Protein AF-A0A5M3X3U4-F1 (afdb_monomer)

Foldseek 3Di:
DVVVVVVVVVVVVVVVVVVVVVVVVVVVVVVVVVVVVVVVVVVVLVVVVVLLVVLLVDLVSQPVVDDVSVDPCSVLSNLLSVLVNVLVVVLVCQVVVVDDLVRLLVVLLVQCVDPSSVVSCVVCLVVQCVPQPDPSSNVSSVSSVVSSVVVVVVVVPDPPPPPPPDDDDDPPPDPPPDPPDPVVVVVVVVVVVVVVVVVVVVVVVVPDDPDDDDDDD

Sequence (217 aa):
MILSNIGQTYGAASALVSVLALVGVAFSLIVQSREAKATREQAMRALHADLIKMAMDDPLYRACWGAFFTSEDEDNQRAHMYVNMIVNHWLLMWELRSITEPHLRAVARTVIEGPIGRKFWEDVRDLRIASAGTRREREFNRIIDSEYVGMAEITPAVQRPARQDGRSFAPDGVHARNIVDRTFVWRILVALGAGLAFGVIRRILRARPKKGNGKYA

pLDDT: mean 73.83, std 19.87, range [35.91, 96.0]

Solvent-accessible surface area (backbone atoms only — not comparable to full-atom values): 12898 Å² total; per-residue (Å²): 127,74,71,61,57,61,56,50,54,54,51,54,52,50,49,54,53,48,52,52,50,50,53,52,50,52,52,48,51,55,53,49,54,53,49,52,51,52,52,52,56,51,50,55,52,49,53,52,54,50,56,50,50,52,24,59,76,32,70,74,56,23,39,75,76,36,75,79,45,63,50,92,58,58,66,61,42,42,49,46,55,50,50,52,50,54,53,53,50,50,50,50,30,48,75,71,65,74,48,52,69,74,56,50,49,54,56,44,42,62,41,43,73,36,70,68,40,33,52,46,47,68,76,41,46,66,60,53,65,74,65,44,86,44,76,66,50,44,50,52,52,50,53,49,49,51,52,52,52,56,48,61,70,53,54,84,78,60,83,68,80,78,82,81,73,92,67,83,86,67,87,70,83,75,79,78,74,77,91,61,66,71,69,60,63,51,55,58,53,52,61,58,53,56,58,58,56,56,57,55,54,56,54,58,67,69,67,61,78,81,76,83,76,88,85,90,133

Structure (mmCIF, N/CA/C/O backbone):
data_AF-A0A5M3X3U4-F1
#
_entry.id   AF-A0A5M3X3U4-F1
#
loop_
_atom_site.group_PDB
_atom_site.id
_atom_site.type_symbol
_atom_site.label_atom_id
_atom_site.label_alt_id
_atom_site.label_comp_id
_atom_site.label_asym_id
_atom_site.label_entity_id
_atom_site.label_seq_id
_atom_site.pdbx_PDB_ins_code
_atom_site.Cartn_x
_atom_site.Cartn_y
_atom_site.Cartn_z
_atom_site.occupancy
_atom_site.B_iso_or_equiv
_atom_site.auth_seq_id
_atom_site.auth_comp_id
_atom_site.auth_asym_id
_atom_site.auth_atom_id
_atom_site.pdbx_PDB_model_num
ATOM 1 N N . MET A 1 1 ? 32.324 -18.007 -62.505 1.00 51.31 1 MET A N 1
ATOM 2 C CA . MET A 1 1 ? 32.768 -17.518 -61.178 1.00 51.31 1 MET A CA 1
ATOM 3 C C . MET A 1 1 ? 31.996 -16.286 -60.663 1.00 51.31 1 MET A C 1
ATOM 5 O O . MET A 1 1 ? 32.061 -16.018 -59.476 1.00 51.31 1 MET A O 1
ATOM 9 N N . ILE A 1 2 ? 31.206 -15.571 -61.485 1.00 52.34 2 ILE A N 1
ATOM 10 C CA . ILE A 1 2 ? 30.517 -14.321 -61.072 1.00 52.34 2 ILE A CA 1
ATOM 11 C C . ILE A 1 2 ? 29.132 -14.562 -60.419 1.00 52.34 2 ILE A C 1
ATOM 13 O O . ILE A 1 2 ? 28.665 -13.736 -59.642 1.00 52.34 2 ILE A O 1
ATOM 17 N N . LEU A 1 3 ? 28.506 -15.730 -60.628 1.00 52.50 3 LEU A N 1
ATOM 18 C CA . LEU A 1 3 ? 27.196 -16.061 -60.036 1.00 52.50 3 LEU A CA 1
ATOM 19 C C . LEU A 1 3 ? 27.257 -16.434 -58.536 1.00 52.50 3 LEU A C 1
ATOM 21 O O . LEU A 1 3 ? 26.282 -16.250 -57.814 1.00 52.50 3 LEU A O 1
ATOM 25 N N . SER A 1 4 ? 28.409 -16.908 -58.047 1.00 55.59 4 SER A N 1
ATOM 26 C CA . SER A 1 4 ? 28.577 -17.370 -56.656 1.00 55.59 4 SER A CA 1
ATOM 27 C C . SER A 1 4 ? 28.642 -16.222 -55.633 1.00 55.59 4 SER A C 1
ATOM 29 O O . SER A 1 4 ? 28.209 -16.390 -54.495 1.00 55.59 4 SER A O 1
ATOM 31 N N . ASN A 1 5 ? 29.127 -15.039 -56.032 1.00 55.00 5 ASN A N 1
ATOM 32 C CA . ASN A 1 5 ? 29.268 -13.875 -55.141 1.00 55.00 5 ASN A CA 1
ATOM 33 C C . ASN A 1 5 ? 27.949 -13.121 -54.903 1.00 55.00 5 ASN A C 1
ATOM 35 O O . ASN A 1 5 ? 27.783 -12.472 -53.870 1.00 55.00 5 ASN A O 1
ATOM 39 N N . ILE A 1 6 ? 26.992 -13.225 -55.830 1.00 56.94 6 ILE A N 1
ATOM 40 C CA . ILE A 1 6 ? 25.670 -12.593 -55.706 1.00 56.94 6 ILE A CA 1
ATOM 41 C C . ILE A 1 6 ? 24.761 -13.446 -54.802 1.00 56.94 6 ILE A C 1
ATOM 43 O O . ILE A 1 6 ? 23.992 -12.906 -54.027 1.00 56.94 6 ILE A O 1
ATOM 47 N N . GLY A 1 7 ? 24.901 -14.774 -54.771 1.00 57.50 7 GLY A N 1
ATOM 48 C CA . GLY A 1 7 ? 24.191 -15.598 -53.777 1.00 57.50 7 GLY A CA 1
ATOM 49 C C . GLY A 1 7 ? 24.706 -15.396 -52.343 1.00 57.50 7 GLY A C 1
ATOM 50 O O . GLY A 1 7 ? 23.922 -15.266 -51.403 1.00 57.50 7 GLY A O 1
ATOM 51 N N . GLN A 1 8 ? 26.031 -15.314 -52.166 1.00 60.78 8 GLN A N 1
ATOM 52 C CA . GLN A 1 8 ? 26.655 -15.184 -50.842 1.00 60.78 8 GLN A CA 1
ATOM 53 C C . GLN A 1 8 ? 26.431 -13.823 -50.172 1.00 60.78 8 GLN A C 1
ATOM 55 O O . GLN A 1 8 ? 26.245 -13.772 -48.959 1.00 60.78 8 GLN A O 1
ATOM 60 N N . THR A 1 9 ? 26.418 -12.723 -50.924 1.00 63.00 9 THR A N 1
ATOM 61 C CA . THR A 1 9 ? 26.233 -11.376 -50.351 1.00 63.00 9 THR A CA 1
ATOM 62 C C . THR A 1 9 ? 24.807 -11.146 -49.853 1.00 63.00 9 THR A C 1
ATOM 64 O O . THR A 1 9 ? 24.618 -10.591 -48.771 1.00 63.00 9 THR A O 1
ATOM 67 N N . TYR A 1 10 ? 23.803 -11.641 -50.579 1.00 65.50 10 TYR A N 1
ATOM 68 C CA . TYR A 1 10 ? 22.400 -11.549 -50.168 1.00 65.50 10 TYR A CA 1
ATOM 69 C C . TYR A 1 10 ? 22.087 -12.522 -49.020 1.00 65.50 10 TYR A C 1
ATOM 71 O O . TYR A 1 10 ? 21.374 -12.154 -48.085 1.00 65.50 10 TYR A O 1
ATOM 79 N N . GLY A 1 11 ? 22.692 -13.716 -49.020 1.00 76.50 11 GLY A N 1
ATOM 80 C CA . GLY A 1 11 ? 22.631 -14.652 -47.894 1.00 76.50 11 GLY A CA 1
ATOM 81 C C . GLY A 1 11 ? 23.259 -14.078 -46.621 1.00 76.50 11 GLY A C 1
ATOM 82 O O . GLY A 1 11 ? 22.606 -14.044 -45.580 1.00 76.50 11 GLY A O 1
ATOM 83 N N . ALA A 1 12 ? 24.473 -13.527 -46.706 1.00 74.50 12 ALA A N 1
ATOM 84 C CA . ALA A 1 12 ? 25.145 -12.891 -45.573 1.00 74.50 12 ALA A CA 1
ATOM 85 C C . ALA A 1 12 ? 24.380 -11.662 -45.047 1.00 74.50 12 ALA A C 1
ATOM 87 O O . ALA A 1 12 ? 24.218 -11.510 -43.836 1.00 74.50 12 ALA A O 1
ATOM 88 N N . ALA A 1 13 ? 23.844 -10.816 -45.934 1.00 77.88 13 ALA A N 1
ATOM 89 C CA . ALA A 1 13 ? 23.028 -9.668 -45.540 1.00 77.88 13 ALA A CA 1
ATOM 90 C C . ALA A 1 13 ? 21.726 -10.095 -44.838 1.00 77.88 13 ALA A C 1
ATOM 92 O O . ALA A 1 13 ? 21.380 -9.549 -43.790 1.00 77.88 13 ALA A O 1
ATOM 93 N N . SER A 1 14 ? 21.026 -11.106 -45.366 1.00 81.94 14 SER A N 1
ATOM 94 C CA . SER A 1 14 ? 19.807 -11.646 -44.747 1.00 81.94 14 SER A CA 1
ATOM 95 C C . SER A 1 14 ? 20.070 -12.304 -43.389 1.00 81.94 14 SER A C 1
ATOM 97 O O . SER A 1 14 ? 19.267 -12.147 -42.467 1.00 81.94 14 SER A O 1
ATOM 99 N N . ALA A 1 15 ? 21.217 -12.971 -43.223 1.00 86.06 15 ALA A N 1
ATOM 100 C CA . ALA A 1 15 ? 21.635 -13.549 -41.951 1.00 86.06 15 ALA A CA 1
ATOM 101 C C . ALA A 1 15 ? 21.864 -12.461 -40.894 1.00 86.06 15 ALA A C 1
ATOM 103 O O . ALA A 1 15 ? 21.354 -12.573 -39.782 1.00 86.06 15 ALA A O 1
ATOM 104 N N . LEU A 1 16 ? 22.546 -11.367 -41.253 1.00 85.31 16 LEU A N 1
ATOM 105 C CA . LEU A 1 16 ? 22.748 -10.226 -40.355 1.00 85.31 16 LEU A CA 1
ATOM 106 C C . LEU A 1 16 ? 21.418 -9.585 -39.934 1.00 85.31 16 LEU A C 1
ATOM 108 O O . LEU A 1 16 ? 21.211 -9.323 -38.750 1.00 85.31 16 LEU A O 1
ATOM 112 N N . VAL A 1 17 ? 20.488 -9.388 -40.874 1.00 85.88 17 VAL A N 1
ATOM 113 C CA . VAL A 1 17 ? 19.147 -8.857 -40.571 1.00 85.88 17 VAL A CA 1
ATOM 114 C C . VAL A 1 17 ? 18.360 -9.812 -39.671 1.00 85.88 17 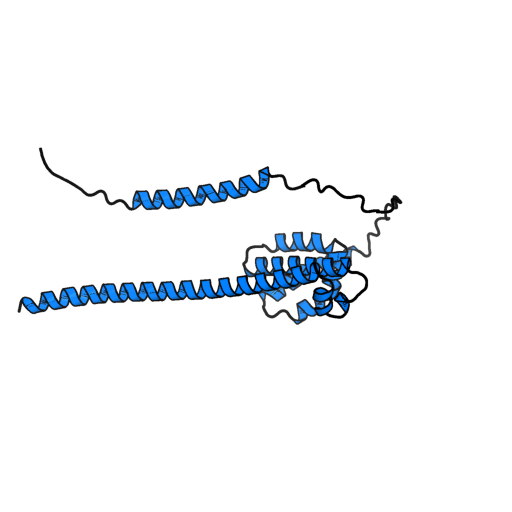VAL A C 1
ATOM 116 O O . VAL A 1 17 ? 17.712 -9.365 -38.728 1.00 85.88 17 VAL A O 1
ATOM 119 N N . SER A 1 18 ? 18.452 -11.120 -39.911 1.00 88.69 18 SER A N 1
ATOM 120 C CA . SER A 1 18 ? 17.767 -12.138 -39.105 1.00 88.69 18 SER A CA 1
ATOM 121 C C . SER A 1 18 ? 18.306 -12.181 -37.676 1.00 88.69 18 SER A C 1
ATOM 123 O O . SER A 1 18 ? 17.527 -12.221 -36.727 1.00 88.69 18 SER A O 1
ATOM 125 N N . VAL A 1 19 ? 19.628 -12.094 -37.499 1.00 90.31 19 VAL A N 1
ATOM 126 C CA . VAL A 1 19 ? 20.261 -12.006 -36.174 1.00 90.31 19 VAL A CA 1
ATOM 127 C C . VAL A 1 19 ? 19.814 -10.738 -35.445 1.00 90.31 19 VAL A C 1
ATOM 129 O O . VAL A 1 19 ? 19.428 -10.812 -34.281 1.00 90.31 19 VAL A O 1
ATOM 132 N N . LEU A 1 20 ? 19.788 -9.585 -36.121 1.00 89.06 20 LEU A N 1
ATOM 133 C CA . LEU A 1 20 ? 19.296 -8.336 -35.528 1.00 89.06 20 LEU A CA 1
ATOM 134 C C . LEU A 1 20 ? 17.814 -8.424 -35.134 1.00 89.06 20 LEU A C 1
ATOM 136 O O . LEU A 1 20 ? 17.441 -7.967 -34.053 1.00 89.06 20 LEU A O 1
ATOM 140 N N . ALA A 1 21 ? 16.979 -9.042 -35.970 1.00 92.00 21 ALA A N 1
ATOM 141 C CA . ALA A 1 21 ? 15.571 -9.271 -35.665 1.00 92.00 21 ALA A CA 1
ATOM 142 C C . ALA A 1 21 ? 15.402 -10.178 -34.436 1.00 92.00 21 ALA A C 1
ATOM 144 O O . ALA A 1 21 ? 14.630 -9.848 -33.537 1.00 92.00 21 ALA A O 1
ATOM 145 N N . LEU A 1 22 ? 16.166 -11.271 -34.347 1.00 90.75 22 LEU A N 1
ATOM 146 C CA . LEU A 1 22 ? 16.145 -12.181 -33.198 1.00 90.75 22 LEU A CA 1
ATOM 147 C C . LEU A 1 22 ? 16.596 -11.496 -31.905 1.00 90.75 22 LEU A C 1
ATOM 149 O O . LEU A 1 22 ? 15.962 -11.685 -30.870 1.00 90.75 22 LEU A O 1
ATOM 153 N N . VAL A 1 23 ? 17.634 -10.654 -31.958 1.00 92.31 23 VAL A N 1
ATOM 154 C CA . VAL A 1 23 ? 18.057 -9.837 -30.808 1.00 92.31 23 VAL A CA 1
ATOM 155 C C . VAL A 1 23 ? 16.940 -8.880 -30.386 1.00 92.31 23 VAL A C 1
ATOM 157 O O . VAL A 1 23 ? 16.659 -8.754 -29.193 1.00 92.31 23 VAL A O 1
ATOM 160 N N . GLY A 1 24 ? 16.260 -8.248 -31.347 1.00 91.31 24 GLY A N 1
ATOM 161 C CA . GLY A 1 24 ? 15.106 -7.389 -31.080 1.00 91.31 24 GLY A CA 1
ATOM 162 C C . GLY A 1 24 ? 13.954 -8.133 -30.398 1.00 91.31 24 GLY A C 1
ATOM 163 O O . GLY A 1 24 ? 13.417 -7.653 -29.398 1.00 91.31 24 GLY A O 1
ATOM 164 N N . VAL A 1 25 ? 13.612 -9.329 -30.885 1.00 92.50 25 VAL A N 1
ATOM 165 C CA . VAL A 1 25 ? 12.579 -10.190 -30.285 1.00 92.50 25 VAL A CA 1
ATOM 166 C C . VAL A 1 25 ? 12.984 -10.632 -28.879 1.00 92.50 25 VAL A C 1
ATOM 168 O O . VAL A 1 25 ? 12.185 -10.505 -27.955 1.00 92.50 25 VAL A O 1
ATOM 171 N N . ALA A 1 26 ? 14.226 -11.080 -28.680 1.00 90.12 26 ALA A N 1
ATOM 172 C CA . ALA A 1 26 ? 14.727 -11.490 -27.370 1.00 90.12 26 ALA A CA 1
ATOM 173 C C . ALA A 1 26 ? 14.679 -10.336 -26.356 1.00 90.12 26 ALA A C 1
ATOM 175 O O . ALA A 1 26 ? 14.185 -10.507 -25.242 1.00 90.12 26 ALA A O 1
ATOM 176 N N . PHE A 1 27 ? 15.119 -9.138 -26.753 1.00 89.50 27 PHE A N 1
ATOM 177 C CA . PHE A 1 27 ? 15.020 -7.946 -25.913 1.00 89.50 27 PHE A CA 1
ATOM 178 C C . PHE A 1 27 ? 13.562 -7.608 -25.577 1.00 89.50 27 PHE A C 1
ATOM 180 O O . PHE A 1 27 ? 13.246 -7.325 -24.420 1.00 89.50 27 PHE A O 1
ATOM 187 N N . SER A 1 28 ? 12.663 -7.690 -26.563 1.00 87.44 28 SER A N 1
ATOM 188 C CA . SER A 1 28 ? 11.232 -7.464 -26.349 1.00 87.44 28 SER A CA 1
ATOM 189 C C . SER A 1 28 ? 10.646 -8.458 -25.344 1.00 87.44 28 SER A C 1
ATOM 191 O O . SER A 1 28 ? 9.980 -8.033 -24.407 1.00 87.44 28 SER A O 1
ATOM 193 N N . LEU A 1 29 ? 10.958 -9.754 -25.456 1.00 86.69 29 LEU A N 1
ATOM 194 C CA . LEU A 1 29 ? 10.494 -10.782 -24.516 1.00 86.69 29 LEU A CA 1
ATOM 195 C C . LEU A 1 29 ? 10.998 -10.542 -23.087 1.00 86.69 29 LEU A C 1
ATOM 197 O O . LEU A 1 29 ? 10.251 -10.735 -22.128 1.00 86.69 29 LEU A O 1
ATOM 201 N N . ILE A 1 30 ? 12.240 -10.077 -22.921 1.00 87.00 30 ILE A N 1
ATOM 202 C CA . ILE A 1 30 ? 12.778 -9.728 -21.599 1.00 87.00 30 ILE A CA 1
ATOM 203 C C . ILE A 1 30 ? 11.981 -8.571 -20.990 1.00 87.00 30 ILE A C 1
ATOM 205 O O . ILE A 1 30 ? 11.582 -8.654 -19.828 1.00 87.00 30 ILE A O 1
ATOM 209 N N . VAL A 1 31 ? 11.708 -7.515 -21.759 1.00 86.81 31 VAL A N 1
ATOM 210 C CA . VAL A 1 31 ? 10.887 -6.389 -21.287 1.00 86.81 31 VAL A CA 1
ATOM 211 C C . VAL A 1 31 ? 9.463 -6.855 -20.967 1.00 86.81 31 VAL A C 1
ATOM 213 O O . VAL A 1 31 ? 8.986 -6.607 -19.861 1.00 86.81 31 VAL A O 1
ATOM 216 N N . GLN A 1 32 ? 8.837 -7.625 -21.860 1.00 85.56 32 GLN A N 1
ATOM 217 C CA . GLN A 1 32 ? 7.490 -8.174 -21.673 1.00 85.56 32 GLN A CA 1
ATOM 218 C C . GLN A 1 32 ? 7.388 -9.053 -20.423 1.00 85.56 32 GLN A C 1
ATOM 220 O O . GLN A 1 32 ? 6.423 -8.945 -19.675 1.00 85.56 32 GLN A O 1
ATOM 225 N N . SER A 1 33 ? 8.388 -9.895 -20.141 1.00 79.56 33 SER A N 1
ATOM 226 C 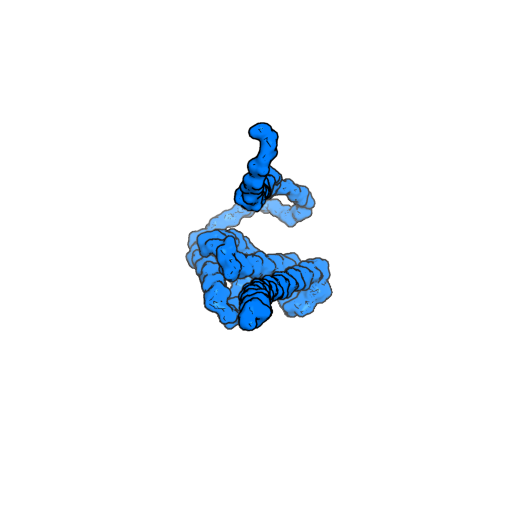CA . SER A 1 33 ? 8.382 -10.740 -18.938 1.00 79.56 33 SER A CA 1
ATOM 227 C C . SER A 1 33 ? 8.414 -9.918 -17.644 1.00 79.56 33 SER A C 1
ATOM 229 O O . SER A 1 33 ? 7.753 -10.263 -16.661 1.00 79.56 33 SER A O 1
ATOM 231 N N . ARG A 1 34 ? 9.143 -8.794 -17.645 1.00 76.56 34 ARG A N 1
ATOM 232 C CA . ARG A 1 34 ? 9.203 -7.869 -16.508 1.00 76.56 34 ARG A CA 1
ATOM 233 C C . ARG A 1 34 ? 7.887 -7.124 -16.328 1.00 76.56 34 ARG A C 1
ATOM 235 O O . ARG A 1 34 ? 7.420 -7.006 -15.197 1.00 76.56 34 ARG A O 1
ATOM 242 N N . GLU A 1 35 ? 7.292 -6.662 -17.423 1.00 80.62 35 GLU A N 1
ATOM 243 C CA . GLU A 1 35 ? 5.980 -6.012 -17.412 1.00 80.62 35 GLU A CA 1
ATOM 244 C C . GLU A 1 35 ? 4.891 -6.977 -16.936 1.00 80.62 35 GLU A C 1
ATOM 246 O O . GLU A 1 35 ? 4.164 -6.651 -16.005 1.00 80.62 35 GLU A O 1
ATOM 251 N N . ALA A 1 36 ? 4.857 -8.208 -17.454 1.00 79.44 36 ALA A N 1
ATOM 252 C CA . ALA A 1 36 ? 3.904 -9.235 -17.037 1.00 79.44 36 ALA A CA 1
ATOM 253 C C . ALA A 1 36 ? 3.996 -9.544 -15.535 1.0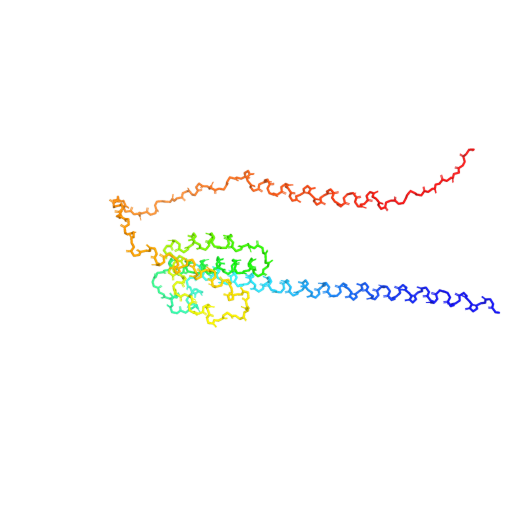0 79.44 36 ALA A C 1
ATOM 255 O O . ALA A 1 36 ? 2.973 -9.704 -14.864 1.00 79.44 36 ALA A O 1
ATOM 256 N N . LYS A 1 37 ? 5.215 -9.584 -14.978 1.00 76.81 37 LYS A N 1
ATOM 257 C CA . LYS A 1 37 ? 5.412 -9.747 -13.534 1.00 76.81 37 LYS A CA 1
ATOM 258 C C . LYS A 1 37 ? 4.837 -8.563 -12.749 1.00 76.81 37 LYS A C 1
ATOM 260 O O . LYS A 1 37 ? 4.089 -8.784 -11.799 1.00 76.81 37 LYS A O 1
ATOM 265 N N . ALA A 1 38 ? 5.138 -7.330 -13.158 1.00 76.81 38 ALA A N 1
ATOM 266 C CA . ALA A 1 38 ? 4.628 -6.128 -12.498 1.00 76.81 38 ALA A CA 1
ATOM 267 C C . ALA A 1 38 ? 3.092 -6.036 -12.573 1.00 76.81 38 ALA A C 1
ATOM 269 O O . ALA A 1 38 ? 2.439 -5.756 -11.568 1.00 76.81 38 ALA A O 1
ATOM 270 N N . THR A 1 39 ? 2.502 -6.351 -13.730 1.00 78.88 39 THR A N 1
ATOM 271 C CA . THR A 1 39 ? 1.047 -6.411 -13.914 1.00 78.88 39 THR A CA 1
ATOM 272 C C . THR A 1 39 ? 0.413 -7.462 -13.009 1.00 78.88 39 THR A C 1
ATOM 274 O O . THR A 1 39 ? -0.611 -7.189 -12.386 1.00 78.88 39 THR A O 1
ATOM 277 N N . ARG A 1 40 ? 1.026 -8.646 -12.873 1.00 77.25 40 ARG A N 1
ATOM 278 C CA . ARG A 1 40 ? 0.531 -9.696 -11.972 1.00 77.25 40 ARG A CA 1
ATOM 279 C C . ARG A 1 40 ? 0.543 -9.243 -10.512 1.00 77.25 40 ARG A C 1
ATOM 281 O O . ARG A 1 40 ? -0.438 -9.457 -9.806 1.00 77.25 40 ARG A O 1
ATOM 288 N N . GLU A 1 41 ? 1.620 -8.601 -10.066 1.00 80.50 41 GLU A N 1
ATOM 289 C CA . GLU A 1 41 ? 1.714 -8.052 -8.706 1.00 80.50 41 GLU A CA 1
ATOM 290 C C . GLU A 1 41 ? 0.664 -6.959 -8.459 1.00 80.50 41 GLU A C 1
ATOM 292 O O . GLU A 1 41 ? 0.014 -6.946 -7.413 1.00 80.50 41 GLU A O 1
ATOM 297 N N . GLN A 1 42 ? 0.445 -6.067 -9.429 1.00 78.81 42 GLN A N 1
ATOM 298 C CA . GLN A 1 42 ? -0.581 -5.030 -9.333 1.00 78.81 42 GLN A CA 1
ATOM 299 C C . GLN A 1 42 ? -1.999 -5.616 -9.298 1.00 78.81 42 GLN A C 1
ATOM 301 O O . GLN A 1 42 ? -2.816 -5.165 -8.497 1.00 78.81 42 GLN A O 1
ATOM 306 N N . ALA A 1 43 ? -2.280 -6.645 -10.103 1.00 82.06 43 ALA A N 1
ATOM 307 C CA . ALA A 1 43 ? -3.570 -7.330 -10.107 1.00 82.06 43 ALA A CA 1
ATOM 308 C C . ALA A 1 43 ? -3.865 -8.003 -8.758 1.00 82.06 43 ALA A C 1
ATOM 310 O O . ALA A 1 43 ? -4.954 -7.834 -8.219 1.00 82.06 43 ALA A O 1
ATOM 311 N N . MET A 1 44 ? -2.888 -8.700 -8.165 1.00 79.69 44 MET A N 1
ATOM 312 C CA . MET A 1 44 ? -3.052 -9.308 -6.836 1.00 79.69 44 MET A CA 1
ATOM 313 C C . MET A 1 44 ? -3.340 -8.257 -5.754 1.00 79.69 44 MET A C 1
ATOM 315 O O . MET A 1 44 ? -4.188 -8.470 -4.891 1.00 79.69 44 MET A O 1
ATOM 319 N N . ARG A 1 45 ? -2.678 -7.095 -5.819 1.00 80.12 45 ARG A N 1
ATOM 320 C CA . ARG A 1 45 ? -2.918 -5.985 -4.882 1.00 80.12 45 ARG A CA 1
ATOM 321 C C . ARG A 1 45 ? -4.295 -5.346 -5.071 1.00 80.12 45 ARG A C 1
ATOM 323 O O . ARG A 1 45 ? -4.936 -5.013 -4.079 1.00 80.12 45 ARG A O 1
ATOM 330 N N . ALA A 1 46 ? -4.752 -5.196 -6.314 1.00 84.38 46 ALA A N 1
ATOM 331 C CA . ALA A 1 46 ? -6.092 -4.696 -6.614 1.00 84.38 46 ALA A CA 1
ATOM 332 C C . ALA A 1 46 ? -7.171 -5.643 -6.070 1.00 84.38 46 ALA A C 1
ATOM 334 O O . ALA A 1 46 ? -8.047 -5.198 -5.337 1.00 84.38 46 ALA A O 1
ATOM 335 N N . LEU A 1 47 ? -7.029 -6.951 -6.317 1.00 84.75 47 LEU A N 1
ATOM 336 C CA . LEU A 1 47 ? -7.923 -7.969 -5.757 1.00 84.75 47 LEU A CA 1
ATOM 337 C C . LEU A 1 47 ? -7.964 -7.910 -4.228 1.00 84.75 47 LEU A C 1
ATOM 339 O O . LEU A 1 47 ? -9.039 -7.947 -3.641 1.00 84.75 47 LEU A O 1
ATOM 343 N N . HIS A 1 48 ? -6.810 -7.773 -3.572 1.00 84.56 48 HIS A N 1
ATOM 344 C CA . HIS A 1 48 ? -6.766 -7.645 -2.117 1.00 84.56 48 HIS A CA 1
ATOM 345 C C . HIS A 1 48 ? -7.503 -6.394 -1.615 1.00 84.56 48 HIS A C 1
ATOM 347 O O . HIS A 1 48 ? -8.256 -6.473 -0.647 1.00 84.56 48 HIS A O 1
ATOM 353 N N . ALA A 1 49 ? -7.326 -5.249 -2.281 1.00 86.62 49 ALA A N 1
ATOM 354 C CA . ALA A 1 49 ? -8.042 -4.024 -1.939 1.00 86.62 49 ALA A CA 1
ATOM 355 C C . ALA A 1 49 ? -9.560 -4.169 -2.128 1.00 86.62 49 ALA A C 1
ATOM 357 O O . ALA A 1 49 ? -10.321 -3.659 -1.311 1.00 86.62 49 ALA A O 1
ATOM 358 N N . ASP A 1 50 ? -9.998 -4.870 -3.172 1.00 89.56 50 ASP A N 1
ATOM 359 C CA . ASP A 1 50 ? -11.419 -5.107 -3.427 1.00 89.56 50 ASP A CA 1
ATOM 360 C C . ASP A 1 50 ? -12.031 -6.059 -2.393 1.00 89.56 50 ASP A C 1
ATOM 362 O O . ASP A 1 50 ? -13.109 -5.769 -1.881 1.00 89.56 50 ASP A O 1
ATOM 366 N N . LEU A 1 51 ? -11.317 -7.117 -1.987 1.00 88.56 51 LEU A N 1
ATOM 367 C CA . LEU A 1 51 ? -11.746 -7.995 -0.889 1.00 88.56 51 LEU A CA 1
ATOM 368 C C . LEU A 1 51 ? -11.925 -7.229 0.427 1.00 88.56 51 LEU A C 1
ATOM 370 O O . LEU A 1 51 ? -12.902 -7.452 1.140 1.00 88.56 51 LEU A O 1
ATOM 374 N N . ILE A 1 52 ? -11.002 -6.315 0.746 1.00 88.81 52 ILE A N 1
ATOM 375 C CA . ILE A 1 52 ? -11.121 -5.487 1.953 1.00 88.81 52 ILE A CA 1
ATOM 376 C C . ILE A 1 52 ? -12.335 -4.561 1.850 1.00 88.81 52 ILE A C 1
ATOM 378 O O . ILE A 1 52 ? -13.105 -4.481 2.800 1.00 88.81 52 ILE A O 1
ATOM 382 N N . LYS A 1 53 ? -12.547 -3.897 0.708 1.00 89.69 53 LYS A N 1
ATOM 383 C CA . LYS A 1 53 ? -13.716 -3.021 0.518 1.00 89.69 53 LYS A CA 1
ATOM 384 C C . LYS A 1 53 ? -15.030 -3.784 0.667 1.00 89.69 53 LYS A C 1
ATOM 386 O O . LYS A 1 53 ? -15.894 -3.339 1.410 1.00 89.69 53 LYS A O 1
ATOM 391 N N . MET A 1 54 ? -15.143 -4.965 0.055 1.00 89.38 54 MET A N 1
ATOM 392 C CA . MET A 1 54 ? -16.324 -5.824 0.206 1.00 89.38 54 MET A CA 1
ATOM 393 C C . MET A 1 54 ? -16.593 -6.168 1.678 1.00 89.38 54 MET A C 1
ATOM 395 O O . MET A 1 54 ? -17.735 -6.123 2.123 1.00 89.38 54 MET A O 1
ATOM 399 N N . ALA A 1 55 ? -15.547 -6.461 2.454 1.00 88.00 55 ALA A N 1
ATOM 400 C CA . ALA A 1 55 ? -15.668 -6.734 3.886 1.00 88.00 55 ALA A CA 1
ATOM 401 C C . ALA A 1 55 ? -15.960 -5.484 4.739 1.00 88.00 55 ALA A C 1
ATOM 403 O O . ALA A 1 55 ? -16.558 -5.574 5.813 1.00 88.00 55 ALA A O 1
ATOM 404 N N . MET A 1 56 ? -15.562 -4.297 4.284 1.00 87.81 56 MET A N 1
ATOM 405 C CA . MET A 1 56 ? -15.962 -3.046 4.929 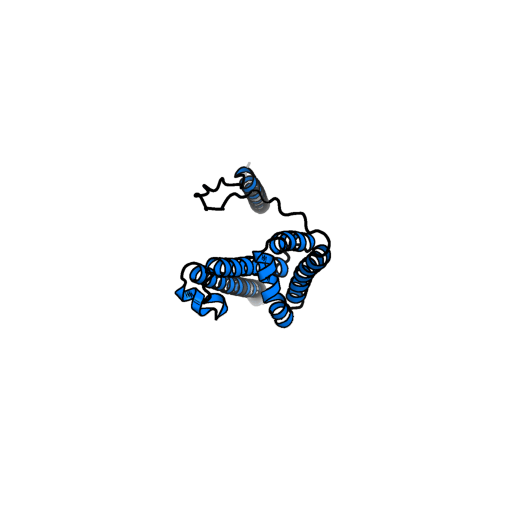1.00 87.81 56 MET A CA 1
ATOM 406 C C . MET A 1 56 ? -17.454 -2.763 4.717 1.00 87.81 56 MET A C 1
ATOM 408 O O . MET A 1 56 ? -18.105 -2.287 5.650 1.00 87.81 56 MET A O 1
ATOM 412 N N . ASP A 1 57 ? -17.994 -3.106 3.547 1.00 89.81 57 ASP A N 1
ATOM 413 C CA . ASP A 1 57 ? -19.381 -2.827 3.167 1.00 89.81 57 ASP A CA 1
ATOM 414 C C . ASP A 1 57 ? -20.389 -3.832 3.753 1.00 89.81 57 ASP A C 1
ATOM 416 O O . ASP A 1 57 ? -21.471 -3.425 4.178 1.00 89.81 57 ASP A O 1
ATOM 420 N N . ASP A 1 58 ? -20.034 -5.120 3.832 1.00 88.25 58 ASP A N 1
ATOM 421 C CA . ASP A 1 58 ? -20.929 -6.192 4.293 1.00 88.25 58 ASP A CA 1
ATOM 422 C C . ASP A 1 58 ? -20.419 -6.859 5.592 1.00 88.25 58 ASP A C 1
ATOM 424 O O . ASP A 1 58 ? -19.341 -7.473 5.591 1.00 88.25 58 ASP A O 1
ATOM 428 N N . PRO A 1 59 ? -21.182 -6.799 6.704 1.00 85.88 59 PRO A N 1
ATOM 429 C CA . PRO A 1 59 ? -20.843 -7.482 7.954 1.00 85.88 59 PRO A CA 1
ATOM 430 C C . PRO A 1 59 ? -20.623 -8.995 7.801 1.00 85.88 59 PRO A C 1
ATOM 432 O O . PRO A 1 59 ? -19.775 -9.555 8.497 1.00 85.88 59 PRO A O 1
ATOM 435 N N . LEU A 1 60 ? -21.328 -9.659 6.872 1.00 88.12 60 LEU A N 1
ATOM 436 C CA . LEU A 1 60 ? -21.151 -11.087 6.597 1.00 88.12 60 LEU A CA 1
ATOM 437 C C . LEU A 1 60 ? -19.736 -11.373 6.087 1.00 88.12 60 LEU A C 1
ATOM 439 O O . LEU A 1 60 ? -19.070 -12.287 6.572 1.00 88.12 60 LEU A O 1
ATOM 443 N N . TYR A 1 61 ? -19.260 -10.577 5.128 1.00 87.75 61 TYR A N 1
ATOM 444 C CA . TYR A 1 61 ? -17.910 -10.728 4.587 1.00 87.75 61 TYR A CA 1
ATOM 445 C C . TYR A 1 61 ? -16.845 -10.308 5.592 1.00 87.75 61 TYR A C 1
ATOM 447 O O . TYR A 1 61 ? -15.764 -10.894 5.604 1.00 87.75 61 TYR A O 1
ATOM 455 N N . ARG A 1 62 ? -17.142 -9.340 6.465 1.00 88.31 62 ARG A N 1
ATOM 456 C CA . ARG A 1 62 ? -16.254 -8.944 7.563 1.00 88.31 62 ARG A CA 1
ATOM 457 C C . ARG A 1 62 ? -16.036 -10.069 8.569 1.00 88.31 62 ARG A C 1
ATOM 459 O O . ARG A 1 62 ? -14.893 -10.343 8.926 1.00 88.31 62 ARG A O 1
ATOM 466 N N . ALA A 1 63 ? -17.100 -10.773 8.949 1.00 85.62 63 ALA A N 1
ATOM 467 C CA . ALA A 1 63 ? -17.040 -11.882 9.898 1.00 85.62 63 ALA A CA 1
ATOM 468 C C . ALA A 1 63 ? -16.083 -13.009 9.453 1.00 85.62 63 ALA A C 1
ATOM 470 O O . ALA A 1 63 ? -15.501 -13.702 10.288 1.00 85.62 63 ALA A O 1
ATOM 471 N N . CYS A 1 64 ? -15.847 -13.161 8.144 1.00 87.38 64 CYS A N 1
ATOM 472 C CA . CYS A 1 64 ? -14.896 -14.137 7.602 1.00 87.38 64 CYS A CA 1
ATOM 473 C C . CYS A 1 64 ? -13.424 -13.854 7.961 1.00 87.38 64 CYS A C 1
ATOM 475 O O . CYS A 1 64 ? -12.585 -14.737 7.792 1.00 87.38 64 CYS A O 1
ATOM 477 N N . TRP A 1 65 ? -13.090 -12.656 8.451 1.00 82.44 65 TRP A N 1
ATOM 478 C CA . TRP A 1 65 ? -11.713 -12.255 8.771 1.00 82.44 65 TRP A CA 1
ATOM 479 C C . TRP A 1 65 ? -11.275 -12.627 10.197 1.00 82.44 65 TRP A C 1
ATOM 481 O O . TRP A 1 65 ? -10.122 -12.392 10.560 1.00 82.44 65 TRP A O 1
ATOM 491 N N . GLY A 1 66 ? -12.158 -13.236 10.998 1.00 82.44 66 GLY A N 1
ATOM 492 C CA . GLY A 1 66 ? -11.840 -13.802 12.313 1.00 82.44 66 GLY A CA 1
ATOM 493 C C . GLY A 1 66 ? -12.496 -13.081 13.494 1.00 82.44 66 GLY A C 1
ATOM 494 O O . GLY A 1 66 ? -13.270 -12.145 13.323 1.00 82.44 66 GLY A O 1
ATOM 495 N N . ALA A 1 67 ? -12.163 -13.519 14.714 1.00 77.81 67 ALA A N 1
ATOM 496 C CA . ALA A 1 67 ? -12.888 -13.160 15.941 1.00 77.81 67 ALA A CA 1
ATOM 497 C C . ALA A 1 67 ? -12.903 -11.653 16.273 1.00 77.81 67 ALA A C 1
ATOM 499 O O . ALA A 1 67 ? -13.875 -11.148 16.831 1.00 77.81 67 ALA A O 1
ATOM 500 N N . PHE A 1 68 ? -11.852 -10.909 15.911 1.00 75.69 68 PHE A N 1
ATOM 501 C CA . PHE A 1 68 ? -11.835 -9.449 16.074 1.00 75.69 68 PHE A CA 1
ATOM 502 C C . PHE A 1 68 ? -12.929 -8.772 15.231 1.00 75.69 68 PHE A C 1
ATOM 504 O O . PHE A 1 68 ? -13.580 -7.830 15.684 1.00 75.69 68 PHE A O 1
ATOM 511 N N . PHE A 1 69 ? -13.168 -9.302 14.030 1.00 79.12 69 PHE A N 1
ATOM 512 C CA . PHE A 1 69 ? -14.123 -8.799 13.044 1.00 79.12 69 PHE A CA 1
ATOM 513 C C . PHE A 1 69 ? -15.554 -9.318 13.243 1.00 79.12 69 PHE A C 1
ATOM 515 O O . PHE A 1 69 ? -16.428 -9.055 12.422 1.00 79.12 69 PHE A O 1
ATOM 522 N N . THR A 1 70 ? -15.794 -10.034 14.343 1.00 77.75 70 THR A N 1
ATOM 523 C CA . THR A 1 70 ? -17.124 -10.446 14.814 1.00 77.75 70 THR A CA 1
ATOM 524 C C . THR A 1 70 ? -17.508 -9.767 16.132 1.00 77.75 70 THR A C 1
ATOM 526 O O . THR A 1 70 ? -18.455 -10.194 16.785 1.00 77.75 70 THR A O 1
ATOM 529 N N . SER A 1 71 ? -16.752 -8.752 16.568 1.00 78.12 71 SER A N 1
ATOM 530 C CA . SER A 1 71 ? -17.075 -7.956 17.761 1.00 78.12 71 SER A CA 1
ATOM 531 C C . SER A 1 71 ? -18.224 -6.968 17.496 1.00 78.12 71 SER A C 1
ATOM 533 O O . SER A 1 71 ? -18.575 -6.711 16.346 1.00 78.12 71 SER A O 1
ATOM 535 N N . GLU A 1 72 ? -18.818 -6.403 18.551 1.00 82.19 72 GLU A N 1
ATOM 536 C CA . GLU A 1 72 ? -19.942 -5.452 18.426 1.00 82.19 72 GLU A CA 1
ATOM 537 C C . GLU A 1 72 ? -19.524 -4.085 17.845 1.00 82.19 72 GLU A C 1
ATOM 539 O O . GLU A 1 72 ? -20.361 -3.339 17.342 1.00 82.19 72 GLU A O 1
ATOM 544 N N . ASP A 1 73 ? -18.230 -3.752 17.877 1.00 85.69 73 ASP A N 1
ATOM 545 C CA . ASP A 1 73 ? -17.701 -2.460 17.425 1.00 85.69 73 ASP A CA 1
ATOM 546 C C . ASP A 1 73 ? -17.348 -2.478 15.926 1.00 85.69 73 ASP A C 1
ATOM 548 O O . ASP A 1 73 ? -16.185 -2.589 15.519 1.00 85.69 73 ASP A O 1
ATOM 552 N N . GLU A 1 74 ? -18.384 -2.399 15.090 1.00 85.25 74 GLU A N 1
ATOM 553 C CA . GLU A 1 74 ? -18.255 -2.401 13.630 1.00 85.25 74 GLU A CA 1
ATOM 554 C C . GLU A 1 74 ? -17.387 -1.259 13.083 1.00 85.25 74 GLU A C 1
ATOM 556 O O . GLU A 1 74 ? -16.630 -1.457 12.126 1.00 85.25 74 GLU A O 1
ATOM 561 N N . ASP A 1 75 ? -17.486 -0.066 13.663 1.00 86.88 75 ASP A N 1
ATOM 562 C CA . ASP A 1 75 ? -16.762 1.106 13.173 1.00 86.88 75 ASP A CA 1
ATOM 563 C C . ASP A 1 75 ? -15.263 0.964 13.427 1.00 86.88 75 ASP A C 1
ATOM 565 O O . ASP A 1 75 ? -14.453 1.223 12.531 1.00 86.88 75 ASP A O 1
ATOM 569 N N . ASN A 1 76 ? -14.870 0.465 14.603 1.00 86.06 76 ASN A N 1
ATOM 570 C CA . ASN A 1 76 ? -13.469 0.182 14.895 1.00 86.06 76 ASN A CA 1
ATOM 571 C C . ASN A 1 76 ? -12.905 -0.923 13.989 1.00 86.06 76 ASN A C 1
ATOM 573 O O . ASN A 1 76 ? -11.751 -0.841 13.567 1.00 86.06 76 ASN A O 1
ATOM 577 N N . GLN A 1 77 ? -13.706 -1.927 13.624 1.00 85.38 77 GLN A N 1
ATOM 578 C CA . GLN A 1 77 ? -13.293 -2.957 12.666 1.00 85.38 77 GLN A CA 1
ATOM 579 C C . GLN A 1 77 ? -13.032 -2.377 11.272 1.00 85.38 77 GLN A C 1
ATOM 581 O O . GLN A 1 77 ? -11.967 -2.608 10.693 1.00 85.38 77 GLN A O 1
ATOM 586 N N . ARG A 1 78 ? -13.978 -1.591 10.736 1.00 88.94 78 ARG A N 1
ATOM 587 C CA . ARG A 1 78 ? -13.827 -0.924 9.430 1.00 88.94 78 ARG A CA 1
ATOM 588 C C . ARG A 1 78 ? -12.624 0.014 9.439 1.00 88.94 78 ARG A C 1
ATOM 590 O O . ARG A 1 78 ? -11.846 0.037 8.485 1.00 88.94 78 ARG A O 1
ATOM 597 N N . ALA A 1 79 ? -12.434 0.750 10.531 1.00 90.19 79 ALA A N 1
ATOM 598 C CA . ALA A 1 79 ? -11.300 1.642 10.694 1.00 90.19 79 ALA A CA 1
ATOM 599 C C . ALA A 1 79 ? -9.966 0.875 10.744 1.00 90.19 79 ALA A C 1
ATOM 601 O O . ALA A 1 79 ? -9.017 1.272 10.069 1.00 90.19 79 ALA A O 1
ATOM 602 N N . HIS A 1 80 ? -9.903 -0.259 11.450 1.00 89.94 80 HIS A N 1
ATOM 603 C CA . HIS A 1 80 ? -8.729 -1.138 11.475 1.00 89.94 80 HIS A CA 1
ATOM 604 C C . HIS A 1 80 ? -8.380 -1.649 10.064 1.00 89.94 80 HIS A C 1
ATOM 606 O O . HIS A 1 80 ? -7.223 -1.581 9.642 1.00 89.94 80 HIS A O 1
ATOM 612 N N . MET A 1 81 ? -9.378 -2.091 9.287 1.00 89.56 81 MET A N 1
ATOM 613 C CA . MET A 1 81 ? -9.183 -2.504 7.889 1.00 89.56 81 MET A CA 1
ATOM 614 C C . MET A 1 81 ? -8.668 -1.360 7.011 1.00 89.56 81 MET A C 1
ATOM 616 O O . MET A 1 81 ? -7.752 -1.550 6.207 1.00 89.56 81 MET A O 1
ATOM 620 N N . TYR A 1 82 ? -9.215 -0.160 7.188 1.00 91.06 82 TYR A N 1
ATOM 621 C CA . TYR A 1 82 ? -8.801 1.007 6.421 1.00 91.06 82 TYR A CA 1
ATOM 622 C C . TYR A 1 82 ? -7.361 1.433 6.740 1.00 91.06 82 TYR A C 1
ATOM 624 O O . TYR A 1 82 ? -6.573 1.685 5.825 1.00 91.06 82 TYR A O 1
ATOM 632 N N . VAL A 1 83 ? -6.966 1.436 8.018 1.00 92.75 83 VAL A N 1
ATOM 633 C CA . VAL A 1 83 ? -5.573 1.707 8.412 1.00 92.75 83 VAL A CA 1
ATOM 634 C C . VAL A 1 83 ? -4.631 0.651 7.830 1.00 92.75 83 VAL A C 1
ATOM 636 O O . VAL A 1 83 ? -3.578 1.008 7.298 1.00 92.75 83 VAL A O 1
ATOM 639 N N . ASN A 1 84 ? -5.024 -0.627 7.820 1.00 91.19 84 ASN A N 1
ATOM 640 C CA . ASN A 1 84 ? -4.242 -1.672 7.159 1.00 91.19 84 ASN A CA 1
ATOM 641 C C . ASN A 1 84 ? -4.017 -1.375 5.663 1.00 91.19 84 ASN A C 1
ATOM 643 O O . ASN A 1 84 ? -2.900 -1.540 5.166 1.00 91.19 84 ASN A O 1
ATOM 647 N N . MET A 1 85 ? -5.038 -0.889 4.945 1.00 91.19 85 MET A N 1
ATOM 648 C CA . MET A 1 85 ? -4.888 -0.476 3.543 1.00 91.19 85 MET A CA 1
ATOM 649 C C . MET A 1 85 ? -3.897 0.683 3.381 1.00 91.19 85 MET A C 1
ATOM 651 O O . MET A 1 85 ? -3.057 0.635 2.481 1.00 91.19 85 MET A O 1
ATOM 655 N N . ILE A 1 86 ? -3.956 1.695 4.253 1.00 92.94 86 ILE A N 1
ATOM 656 C CA . ILE A 1 86 ? -3.022 2.834 4.240 1.00 92.94 86 ILE A CA 1
ATOM 657 C C . ILE A 1 86 ? -1.581 2.349 4.436 1.00 92.94 86 ILE A C 1
ATOM 659 O O . ILE A 1 86 ? -0.699 2.674 3.639 1.00 92.94 86 ILE A O 1
ATOM 663 N N . VAL A 1 87 ? -1.341 1.525 5.458 1.00 92.50 87 VAL A N 1
ATOM 664 C CA . VAL A 1 87 ? 0.002 1.021 5.782 1.00 92.50 87 VAL A CA 1
ATOM 665 C C . VAL A 1 87 ? 0.548 0.142 4.654 1.00 92.50 87 VAL A C 1
ATOM 667 O O . VAL A 1 87 ? 1.703 0.300 4.255 1.00 92.50 87 VAL A O 1
ATOM 670 N N . ASN A 1 88 ? -0.276 -0.729 4.065 1.00 90.00 88 ASN A N 1
ATOM 671 C CA . ASN A 1 88 ? 0.137 -1.548 2.920 1.00 90.00 88 ASN A CA 1
ATOM 672 C C . ASN A 1 88 ? 0.401 -0.707 1.660 1.00 90.00 88 ASN A C 1
ATOM 674 O O . ASN A 1 88 ? 1.302 -1.023 0.880 1.00 90.00 88 ASN A O 1
ATOM 678 N N . HIS A 1 89 ? -0.330 0.393 1.466 1.00 90.62 89 HIS A N 1
ATOM 679 C CA . HIS A 1 89 ? -0.048 1.343 0.393 1.00 90.62 89 HIS A CA 1
ATOM 680 C C . HIS A 1 89 ? 1.305 2.049 0.589 1.00 90.62 89 HIS A C 1
ATOM 682 O O . HIS A 1 89 ? 2.062 2.225 -0.368 1.00 90.62 89 HIS A O 1
ATOM 688 N N . TRP A 1 90 ? 1.667 2.407 1.821 1.00 94.12 90 TRP A N 1
ATOM 689 C CA . TRP A 1 90 ? 2.991 2.963 2.105 1.00 94.12 90 TRP A CA 1
ATOM 690 C C . TRP A 1 90 ? 4.109 1.943 1.915 1.00 94.12 90 TRP A C 1
ATOM 692 O O . TRP A 1 90 ? 5.141 2.290 1.342 1.00 94.12 90 TRP A O 1
ATOM 702 N N . LEU A 1 91 ? 3.894 0.688 2.326 1.00 91.94 91 LEU A N 1
ATOM 703 C CA . LEU A 1 91 ? 4.835 -0.403 2.073 1.00 91.94 91 LEU A CA 1
ATOM 704 C C . LEU A 1 91 ? 5.084 -0.561 0.568 1.00 91.94 91 LEU A C 1
ATOM 706 O O . LEU A 1 91 ? 6.233 -0.628 0.140 1.00 91.94 91 LEU A O 1
ATOM 710 N N . LEU A 1 92 ? 4.027 -0.513 -0.247 1.00 88.19 92 LEU A N 1
ATOM 711 C CA . LEU A 1 92 ? 4.142 -0.517 -1.705 1.00 88.19 92 LEU A CA 1
ATOM 712 C C . LEU A 1 92 ? 5.021 0.632 -2.217 1.00 88.19 92 LEU A C 1
ATOM 714 O O . LEU A 1 92 ? 5.954 0.411 -2.990 1.00 88.19 92 LEU A O 1
ATOM 718 N N . MET A 1 93 ? 4.740 1.866 -1.792 1.00 89.88 93 MET A N 1
ATOM 719 C CA . MET A 1 93 ? 5.545 3.018 -2.205 1.00 89.88 93 MET A CA 1
ATOM 720 C C . MET A 1 93 ? 7.001 2.890 -1.745 1.00 89.88 93 MET A C 1
ATOM 722 O O . MET A 1 93 ? 7.916 3.303 -2.460 1.00 89.88 93 MET A O 1
ATOM 726 N N . TRP A 1 94 ? 7.236 2.300 -0.573 1.00 93.38 94 TRP A N 1
ATOM 727 C CA . TRP A 1 94 ? 8.570 2.051 -0.040 1.00 93.38 94 TRP A CA 1
ATOM 728 C C . TRP A 1 94 ? 9.330 1.007 -0.861 1.00 93.38 94 TRP A C 1
ATOM 730 O O . TRP A 1 94 ? 10.500 1.211 -1.212 1.00 93.38 94 TRP A O 1
ATOM 740 N N . GLU A 1 95 ? 8.674 -0.089 -1.238 1.00 89.31 95 GLU A N 1
ATOM 741 C CA . GLU A 1 95 ? 9.224 -1.116 -2.125 1.00 89.31 95 GLU A CA 1
ATOM 742 C C . GLU A 1 95 ? 9.605 -0.540 -3.491 1.00 89.31 95 GLU A C 1
ATOM 744 O O . GLU A 1 95 ? 10.725 -0.760 -3.959 1.00 89.31 95 GLU A O 1
ATOM 749 N N . LEU A 1 96 ? 8.728 0.286 -4.067 1.00 87.38 96 LEU A N 1
ATOM 750 C CA . LEU A 1 96 ? 8.920 0.936 -5.365 1.00 87.38 96 LEU A CA 1
ATOM 751 C C . LEU A 1 96 ? 9.860 2.152 -5.338 1.00 87.38 96 LEU A C 1
ATOM 753 O O . LEU A 1 96 ? 10.098 2.755 -6.383 1.00 87.38 96 LEU A O 1
ATOM 757 N N . ARG A 1 97 ? 10.424 2.514 -4.174 1.00 90.88 97 ARG A N 1
ATOM 758 C CA . ARG A 1 97 ? 11.260 3.723 -3.990 1.00 90.88 97 ARG A CA 1
ATOM 759 C C . ARG A 1 97 ? 10.534 5.022 -4.367 1.00 90.88 97 ARG A C 1
ATOM 761 O O . ARG A 1 97 ? 11.171 5.998 -4.750 1.00 90.88 97 ARG A O 1
ATOM 768 N N . SER A 1 98 ? 9.210 5.034 -4.256 1.00 91.00 98 SER A N 1
ATOM 769 C CA . SER A 1 98 ? 8.358 6.192 -4.548 1.00 91.00 98 SER A CA 1
ATOM 770 C C . SER A 1 98 ? 8.110 7.077 -3.322 1.00 91.00 98 SER A C 1
ATOM 772 O O . SER A 1 98 ? 7.672 8.212 -3.478 1.00 91.00 98 SER A O 1
ATOM 774 N N . ILE A 1 99 ? 8.416 6.590 -2.114 1.00 93.06 99 ILE A N 1
ATOM 775 C CA . ILE A 1 99 ? 8.405 7.371 -0.870 1.00 93.06 99 ILE A CA 1
ATOM 776 C C . ILE A 1 99 ? 9.803 7.389 -0.244 1.00 93.06 99 ILE A C 1
ATOM 778 O O . ILE A 1 99 ? 10.509 6.378 -0.231 1.00 93.06 99 ILE A O 1
ATOM 782 N N . THR A 1 100 ? 10.219 8.555 0.248 1.00 94.12 100 THR A N 1
ATOM 783 C CA . THR A 1 100 ? 11.478 8.728 0.982 1.00 94.12 100 THR A CA 1
ATOM 784 C C . THR A 1 100 ? 11.273 8.427 2.464 1.00 94.12 100 THR A C 1
ATOM 786 O O . THR A 1 100 ? 10.157 8.516 2.971 1.00 94.12 100 THR A O 1
ATOM 789 N N . GLU A 1 101 ? 12.346 8.106 3.188 1.00 95.12 101 GLU A N 1
ATOM 790 C CA . GLU A 1 101 ? 12.250 7.853 4.631 1.00 95.12 101 GLU A CA 1
ATOM 791 C C . GLU A 1 101 ? 11.689 9.053 5.421 1.00 95.12 101 GLU A C 1
ATOM 793 O O . GLU A 1 101 ? 10.768 8.836 6.206 1.00 95.12 101 GLU A O 1
ATOM 798 N N . PRO A 1 102 ? 12.131 10.313 5.205 1.00 94.44 102 PRO A N 1
ATOM 799 C CA . PRO A 1 102 ? 11.552 11.454 5.918 1.00 94.44 102 PRO A CA 1
ATOM 800 C C . PRO A 1 102 ? 10.048 11.608 5.678 1.00 94.44 102 PRO A C 1
ATOM 802 O O . PRO A 1 102 ? 9.302 11.926 6.600 1.00 94.44 102 PRO A O 1
ATOM 805 N N . HIS A 1 103 ? 9.590 11.342 4.450 1.00 93.31 103 HIS A N 1
ATOM 806 C CA . HIS A 1 103 ? 8.169 11.386 4.126 1.00 93.31 103 HIS A CA 1
ATOM 807 C C . HIS A 1 103 ? 7.414 10.245 4.822 1.00 93.31 103 HIS A C 1
ATOM 809 O O . HIS A 1 103 ? 6.383 10.499 5.438 1.00 93.31 103 HIS A O 1
ATOM 815 N N . LEU A 1 104 ? 7.952 9.019 4.802 1.00 94.62 104 LEU A N 1
ATOM 816 C CA . LEU A 1 104 ? 7.362 7.874 5.498 1.00 94.62 104 LEU A CA 1
ATOM 817 C C . LEU A 1 104 ? 7.210 8.138 7.003 1.00 94.62 104 LEU A C 1
ATOM 819 O O . LEU A 1 104 ? 6.147 7.881 7.559 1.00 94.62 104 LEU A O 1
ATOM 823 N N . ARG A 1 105 ? 8.235 8.706 7.646 1.00 94.00 105 ARG A N 1
ATOM 824 C CA . ARG A 1 105 ? 8.184 9.088 9.065 1.00 94.00 105 ARG A CA 1
ATOM 825 C C . ARG A 1 105 ? 7.088 10.109 9.345 1.00 94.00 105 ARG A C 1
ATOM 827 O O . ARG A 1 105 ? 6.324 9.934 10.287 1.00 94.00 105 ARG A O 1
ATOM 834 N N . ALA A 1 106 ? 6.972 11.140 8.507 1.00 92.25 106 ALA A N 1
ATOM 835 C CA . ALA A 1 106 ? 5.953 12.173 8.672 1.00 92.25 106 ALA A CA 1
ATOM 836 C C . ALA A 1 106 ? 4.526 11.605 8.579 1.00 92.25 106 ALA A C 1
ATOM 838 O O . ALA A 1 106 ? 3.707 11.875 9.454 1.00 92.25 106 ALA A O 1
ATOM 839 N N . VAL A 1 107 ? 4.234 10.782 7.564 1.00 91.75 107 VAL A N 1
ATOM 840 C CA . VAL A 1 107 ? 2.887 10.202 7.404 1.00 91.75 107 VAL A CA 1
ATOM 841 C C . VAL A 1 107 ? 2.578 9.153 8.472 1.00 91.75 107 VAL A C 1
ATOM 843 O O . VAL A 1 107 ? 1.457 9.118 8.978 1.00 91.75 107 VAL A O 1
ATOM 846 N N . ALA A 1 108 ? 3.571 8.348 8.868 1.00 92.75 108 ALA A N 1
ATOM 847 C CA . ALA A 1 108 ? 3.427 7.380 9.951 1.00 92.75 108 ALA A CA 1
ATOM 848 C C . ALA A 1 108 ? 3.107 8.082 11.273 1.00 92.75 108 ALA A C 1
ATOM 850 O O . ALA A 1 108 ? 2.166 7.690 11.960 1.00 92.75 108 ALA A O 1
ATOM 851 N N . ARG A 1 109 ? 3.822 9.172 11.581 1.00 90.62 109 ARG A N 1
ATOM 852 C CA . ARG A 1 109 ? 3.575 9.999 12.762 1.00 90.62 109 ARG A CA 1
ATOM 853 C C . ARG A 1 109 ? 2.133 10.498 12.810 1.00 90.62 109 ARG A C 1
ATOM 855 O O . ARG A 1 109 ? 1.456 10.283 13.805 1.00 90.62 109 ARG A O 1
ATOM 862 N N . THR A 1 110 ? 1.627 11.082 11.726 1.00 89.50 110 THR A N 1
ATOM 863 C CA . THR A 1 110 ? 0.243 11.583 11.682 1.00 89.50 110 THR A CA 1
ATOM 864 C C . THR A 1 110 ? -0.792 10.488 11.960 1.00 89.50 110 THR A C 1
ATOM 866 O O . THR A 1 110 ? -1.764 10.729 12.672 1.00 89.50 110 THR A O 1
ATOM 869 N N . VAL A 1 111 ? -0.597 9.274 11.436 1.00 90.81 111 VAL A N 1
ATOM 870 C CA . VAL A 1 111 ? -1.539 8.167 11.676 1.00 90.81 111 VAL A CA 1
ATOM 871 C C . VAL A 1 111 ? -1.421 7.611 13.096 1.00 90.81 111 VAL A C 1
ATOM 873 O O . VAL A 1 111 ? -2.449 7.358 13.722 1.00 90.81 111 VAL A O 1
ATOM 876 N N . ILE A 1 112 ? -0.205 7.458 13.626 1.00 91.62 112 ILE A N 1
ATOM 877 C CA . ILE A 1 112 ? 0.034 6.916 14.975 1.00 91.62 112 ILE A CA 1
ATOM 878 C C . ILE A 1 112 ? -0.361 7.913 16.080 1.00 91.62 112 ILE A C 1
ATOM 880 O O . ILE A 1 112 ? -0.771 7.504 17.168 1.00 91.62 112 ILE A O 1
ATOM 884 N N . GLU A 1 113 ? -0.305 9.223 15.821 1.00 89.44 113 GLU A N 1
ATOM 885 C CA . GLU A 1 113 ? -0.843 10.233 16.746 1.00 89.44 113 GLU A CA 1
ATOM 886 C C . GLU A 1 113 ? -2.345 10.021 16.987 1.00 89.44 113 GLU A C 1
ATOM 888 O O . GLU A 1 113 ? -2.824 10.201 18.112 1.00 89.44 113 GLU A O 1
ATOM 893 N N . GLY A 1 114 ? -3.074 9.581 15.957 1.00 88.81 114 GLY A N 1
ATOM 894 C CA . GLY A 1 114 ? -4.491 9.250 16.040 1.00 88.81 114 GLY A CA 1
ATOM 895 C C . GLY A 1 114 ? -4.764 7.977 16.860 1.00 88.81 114 GLY A C 1
ATOM 896 O O . GLY A 1 114 ? -4.026 6.997 16.750 1.00 88.81 114 GLY A O 1
ATOM 897 N N . PRO A 1 115 ? -5.860 7.928 17.644 1.00 87.69 115 PRO A N 1
ATOM 898 C CA . PRO A 1 115 ? -6.157 6.792 18.525 1.00 87.69 115 PRO A CA 1
ATOM 899 C C . PRO A 1 115 ? -6.356 5.474 17.761 1.00 87.69 115 PRO A C 1
ATOM 901 O O . PRO A 1 115 ? -5.894 4.429 18.210 1.00 87.69 115 PRO A O 1
ATOM 904 N N . ILE A 1 116 ? -6.985 5.528 16.582 1.00 89.38 116 ILE A N 1
ATOM 905 C CA . ILE A 1 116 ? -7.230 4.353 15.732 1.00 89.38 116 ILE A CA 1
ATOM 906 C C . ILE A 1 116 ? -5.915 3.806 15.169 1.00 89.38 116 ILE A C 1
ATOM 908 O O . ILE A 1 116 ? -5.666 2.607 15.238 1.00 89.38 116 ILE A O 1
ATOM 912 N N . GLY A 1 117 ? -5.060 4.677 14.622 1.00 87.94 117 GLY A N 1
ATOM 913 C CA . GLY A 1 117 ? -3.787 4.260 14.035 1.00 87.94 117 GLY A CA 1
ATOM 914 C C . GLY A 1 117 ? -2.810 3.727 15.080 1.00 87.94 117 GLY A C 1
ATOM 915 O O . GLY A 1 117 ? -2.111 2.749 14.818 1.00 87.94 117 GLY A O 1
ATOM 916 N N . ARG A 1 118 ? -2.817 4.311 16.284 1.00 91.25 118 ARG A N 1
ATOM 917 C CA . ARG A 1 118 ? -2.054 3.810 17.432 1.00 91.25 118 ARG A CA 1
ATOM 918 C C . ARG A 1 118 ? -2.476 2.402 17.827 1.00 91.25 118 ARG A C 1
ATOM 920 O O . ARG A 1 118 ? -1.627 1.521 17.863 1.00 91.25 118 ARG A O 1
ATOM 927 N N . LYS A 1 119 ? -3.775 2.204 18.077 1.00 90.31 119 LYS A N 1
ATOM 928 C CA . LYS A 1 119 ? -4.342 0.906 18.457 1.00 90.31 119 LYS A CA 1
ATOM 929 C C . LYS A 1 119 ? -4.074 -0.145 17.382 1.00 90.31 119 LYS A C 1
ATOM 931 O O . LYS A 1 119 ? -3.599 -1.226 17.689 1.00 90.31 119 LYS A O 1
ATOM 936 N N . PHE A 1 120 ? -4.280 0.210 16.112 1.00 91.81 120 PHE A N 1
ATOM 937 C CA . PHE A 1 120 ? -3.926 -0.657 14.991 1.00 91.81 120 PHE A CA 1
ATOM 938 C C . PHE A 1 120 ? -2.465 -1.114 15.072 1.00 91.81 120 PHE A C 1
ATOM 940 O O . PHE A 1 120 ? -2.201 -2.309 14.990 1.00 91.81 120 PHE A O 1
ATOM 947 N N . TRP A 1 121 ? -1.517 -0.182 15.224 1.00 93.38 121 TRP A N 1
ATOM 948 C CA . TRP A 1 121 ? -0.099 -0.539 15.268 1.00 93.38 121 TRP A CA 1
ATOM 949 C C . TRP A 1 121 ? 0.238 -1.397 16.488 1.00 93.38 121 TRP A C 1
ATOM 951 O O . TRP A 1 121 ? 0.981 -2.364 16.353 1.00 93.38 121 TRP A O 1
ATOM 961 N N . GLU A 1 122 ? -0.339 -1.087 17.648 1.00 92.31 122 GLU A N 1
ATOM 962 C CA . GLU A 1 122 ? -0.218 -1.894 18.864 1.00 92.31 122 GLU A CA 1
ATOM 963 C C . GLU A 1 122 ? -0.675 -3.344 18.636 1.00 92.31 122 GLU A C 1
ATOM 965 O O . GLU A 1 122 ? 0.061 -4.267 18.976 1.00 92.31 122 GLU A O 1
ATOM 970 N N . ASP A 1 123 ? -1.814 -3.539 17.966 1.00 88.38 123 ASP A N 1
ATOM 971 C CA . ASP A 1 123 ? -2.389 -4.860 17.688 1.00 88.38 123 ASP A CA 1
ATOM 972 C C . ASP A 1 123 ? -1.542 -5.689 16.700 1.00 88.38 123 ASP A C 1
ATOM 974 O O . ASP A 1 123 ? -1.481 -6.916 16.805 1.00 88.38 123 ASP A O 1
ATOM 978 N N . VAL A 1 124 ? -0.905 -5.050 15.706 1.00 89.31 124 VAL A N 1
ATOM 979 C CA . VAL A 1 124 ? -0.265 -5.768 14.582 1.00 89.31 124 VAL A CA 1
ATOM 980 C C . VAL A 1 124 ? 1.264 -5.737 14.566 1.00 89.31 124 VAL A C 1
ATOM 982 O O . VAL A 1 124 ? 1.862 -6.447 13.749 1.00 89.31 124 VAL A O 1
ATOM 985 N N . ARG A 1 125 ? 1.922 -4.923 15.406 1.00 89.94 125 ARG A N 1
ATOM 986 C CA . ARG A 1 125 ? 3.382 -4.701 15.343 1.00 89.94 125 ARG A CA 1
ATOM 987 C C . ARG A 1 125 ? 4.184 -5.993 15.444 1.00 89.94 125 ARG A C 1
ATOM 989 O O . ARG A 1 125 ? 5.049 -6.230 14.602 1.00 89.94 125 ARG A O 1
ATOM 996 N N . ASP A 1 126 ? 3.857 -6.850 16.405 1.00 88.00 126 ASP A N 1
ATOM 997 C CA . ASP A 1 126 ? 4.621 -8.070 16.672 1.00 88.00 126 ASP A CA 1
ATOM 998 C C . ASP A 1 126 ? 4.483 -9.058 15.515 1.00 88.00 126 ASP A C 1
ATOM 1000 O O . ASP A 1 126 ? 5.476 -9.601 15.026 1.00 88.00 126 ASP A O 1
ATOM 1004 N N . LEU A 1 127 ? 3.257 -9.214 15.003 1.00 85.00 127 LEU A N 1
ATOM 1005 C CA . LEU A 1 127 ? 2.981 -10.049 13.840 1.00 85.00 127 LEU A CA 1
ATOM 1006 C C . LEU A 1 127 ? 3.748 -9.549 12.610 1.00 85.00 127 LEU A C 1
ATOM 1008 O O . LEU A 1 127 ? 4.398 -10.345 11.938 1.00 85.00 127 LEU A O 1
ATOM 1012 N N . ARG A 1 128 ? 3.720 -8.239 12.335 1.00 87.19 128 ARG A N 1
ATOM 1013 C CA . ARG A 1 128 ? 4.406 -7.639 11.179 1.00 87.19 128 ARG A CA 1
ATOM 1014 C C . ARG A 1 128 ? 5.925 -7.730 11.281 1.00 87.19 128 ARG A C 1
ATOM 1016 O O . ARG A 1 128 ? 6.590 -7.934 10.267 1.00 87.19 128 ARG A O 1
ATOM 1023 N N . ILE A 1 129 ? 6.491 -7.577 12.476 1.00 87.00 129 ILE A N 1
ATOM 1024 C CA . ILE A 1 129 ? 7.933 -7.744 12.699 1.00 87.00 129 ILE A CA 1
ATOM 1025 C C . ILE A 1 129 ? 8.330 -9.209 12.478 1.00 87.00 129 ILE A C 1
ATOM 1027 O O . ILE A 1 129 ? 9.315 -9.470 11.784 1.00 87.00 129 ILE A O 1
ATOM 1031 N N . ALA A 1 130 ? 7.543 -10.155 12.998 1.00 83.06 130 ALA A N 1
ATOM 1032 C CA . ALA A 1 130 ? 7.801 -11.585 12.860 1.00 83.06 130 ALA A CA 1
ATOM 1033 C C . ALA A 1 130 ? 7.609 -12.102 11.422 1.00 83.06 130 ALA A C 1
ATOM 1035 O O . ALA A 1 130 ? 8.357 -12.971 10.976 1.00 83.06 130 ALA A O 1
ATOM 1036 N N . SER A 1 131 ? 6.633 -11.570 10.679 1.00 82.56 131 SER A N 1
ATOM 1037 C CA . SER A 1 131 ? 6.278 -12.048 9.336 1.00 82.56 131 SER A CA 1
ATOM 1038 C C . SER A 1 131 ? 7.074 -11.402 8.198 1.00 82.56 131 SER A C 1
ATOM 1040 O O . SER A 1 131 ? 6.878 -11.774 7.041 1.00 82.56 131 SER A O 1
ATOM 1042 N N . ALA A 1 132 ? 7.939 -10.424 8.483 1.00 86.75 132 ALA A N 1
ATOM 1043 C CA . ALA A 1 132 ? 8.604 -9.626 7.455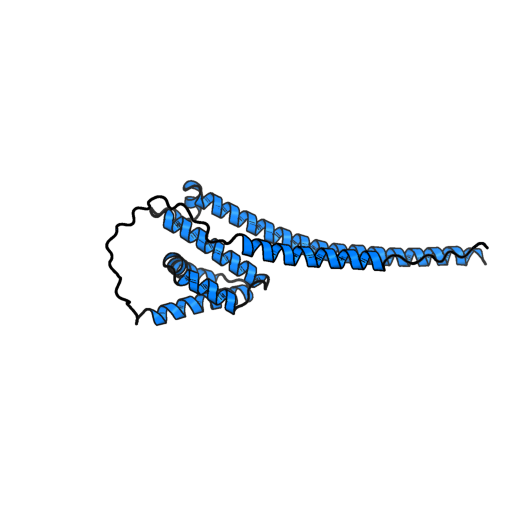 1.00 86.75 132 ALA A CA 1
ATOM 1044 C C . ALA A 1 132 ? 9.597 -10.449 6.609 1.00 86.75 132 ALA A C 1
ATOM 1046 O O . ALA A 1 132 ? 10.729 -10.745 7.020 1.00 86.75 132 ALA A O 1
ATOM 1047 N N . GLY A 1 133 ? 9.202 -10.760 5.374 1.00 84.06 133 GLY A N 1
ATOM 1048 C CA . GLY A 1 133 ? 9.939 -11.662 4.489 1.00 84.06 133 GLY A CA 1
ATOM 1049 C C . GLY A 1 133 ? 11.165 -11.010 3.853 1.00 84.06 133 GLY A C 1
ATOM 1050 O O . GLY A 1 133 ? 12.215 -11.642 3.693 1.00 84.06 133 GLY A O 1
ATOM 1051 N N . THR A 1 134 ? 11.089 -9.717 3.531 1.00 89.75 134 THR A N 1
ATOM 1052 C CA . THR A 1 134 ? 12.177 -9.015 2.830 1.00 89.75 134 THR A CA 1
ATOM 1053 C C . THR A 1 134 ? 12.952 -8.066 3.742 1.00 89.75 134 THR A C 1
ATOM 1055 O O . THR A 1 134 ? 12.430 -7.511 4.706 1.00 89.75 134 THR A O 1
ATOM 1058 N N . ARG A 1 135 ? 14.226 -7.802 3.408 1.00 89.94 135 ARG A N 1
ATOM 1059 C CA . ARG A 1 135 ? 15.023 -6.772 4.107 1.00 89.94 135 ARG A CA 1
ATOM 1060 C C . ARG A 1 135 ? 14.350 -5.398 4.048 1.00 89.94 135 ARG A C 1
ATOM 1062 O O . ARG A 1 135 ? 14.476 -4.614 4.980 1.00 89.94 135 ARG A O 1
ATOM 1069 N N . ARG A 1 136 ? 13.670 -5.104 2.940 1.00 90.69 136 ARG A N 1
ATOM 1070 C CA . ARG A 1 136 ? 13.056 -3.803 2.674 1.00 90.69 136 ARG A CA 1
ATOM 1071 C C . ARG A 1 136 ? 11.787 -3.600 3.501 1.00 90.69 136 ARG A C 1
ATOM 1073 O O . ARG A 1 136 ? 11.588 -2.514 4.031 1.00 90.69 136 ARG A O 1
ATOM 1080 N N . GLU A 1 137 ? 11.001 -4.658 3.657 1.00 92.00 137 GLU A N 1
ATOM 1081 C CA . GLU A 1 137 ? 9.839 -4.713 4.545 1.00 92.00 137 GLU A CA 1
ATOM 1082 C C . GLU A 1 137 ? 10.243 -4.621 6.021 1.00 92.00 137 GLU A C 1
ATOM 1084 O O . GLU A 1 137 ? 9.665 -3.835 6.764 1.00 92.00 137 GLU A O 1
ATOM 1089 N N . ARG A 1 138 ? 11.301 -5.333 6.440 1.00 93.50 138 ARG A N 1
ATOM 1090 C CA . ARG A 1 138 ? 11.855 -5.193 7.800 1.00 93.50 138 ARG A CA 1
ATOM 1091 C C . ARG A 1 138 ? 12.249 -3.755 8.112 1.00 93.50 138 ARG A C 1
ATOM 1093 O O . ARG A 1 138 ? 11.949 -3.250 9.187 1.00 93.50 138 ARG A O 1
ATOM 1100 N N . GLU A 1 139 ? 12.891 -3.092 7.156 1.00 94.69 139 GLU A N 1
ATOM 1101 C CA . GLU A 1 139 ? 13.278 -1.692 7.299 1.00 94.69 139 GLU A CA 1
ATOM 1102 C C . GLU A 1 139 ? 12.066 -0.756 7.391 1.00 94.69 139 GLU A C 1
ATOM 1104 O O . GLU A 1 139 ? 12.044 0.141 8.228 1.00 94.69 139 GLU A O 1
ATOM 1109 N N . PHE A 1 140 ? 11.036 -0.994 6.577 1.00 96.00 140 PHE A N 1
ATOM 1110 C CA . PHE A 1 140 ? 9.772 -0.263 6.651 1.00 96.00 140 PHE A CA 1
ATOM 1111 C C . PHE A 1 140 ? 9.118 -0.395 8.032 1.00 96.00 140 PHE A C 1
ATOM 1113 O O . PHE A 1 140 ? 8.812 0.616 8.663 1.00 96.00 140 PHE A O 1
ATOM 1120 N N . ASN A 1 141 ? 8.967 -1.629 8.526 1.00 94.69 141 ASN A N 1
ATOM 1121 C CA . ASN A 1 141 ? 8.366 -1.891 9.834 1.00 94.69 141 ASN A CA 1
ATOM 1122 C C . ASN A 1 141 ? 9.185 -1.240 10.958 1.00 94.69 141 ASN A C 1
ATOM 1124 O O . ASN A 1 141 ? 8.605 -0.641 11.855 1.00 94.69 141 ASN A O 1
ATOM 1128 N N . ARG A 1 142 ? 10.522 -1.270 10.870 1.00 94.50 142 ARG A N 1
ATOM 1129 C CA . ARG A 1 142 ? 11.420 -0.605 11.827 1.00 94.50 142 ARG A CA 1
ATOM 1130 C C . ARG A 1 142 ? 11.222 0.912 11.863 1.00 94.50 142 ARG A C 1
ATOM 1132 O O . ARG A 1 142 ? 11.258 1.503 12.938 1.00 94.50 142 ARG A O 1
ATOM 1139 N N . ILE A 1 143 ? 11.036 1.553 10.707 1.00 94.81 143 ILE A N 1
ATOM 1140 C CA . ILE A 1 143 ? 10.798 3.002 10.633 1.00 94.81 143 ILE A CA 1
ATOM 1141 C C . ILE A 1 143 ? 9.489 3.355 11.344 1.00 94.81 143 ILE A C 1
ATOM 1143 O O . ILE A 1 143 ? 9.490 4.240 12.196 1.00 94.81 143 ILE A O 1
ATOM 1147 N N . ILE A 1 144 ? 8.400 2.644 11.046 1.00 94.06 144 ILE A N 1
ATOM 1148 C CA . ILE A 1 144 ? 7.098 2.904 11.674 1.00 94.06 144 ILE A CA 1
ATOM 1149 C C . ILE A 1 144 ? 7.144 2.609 13.179 1.00 94.06 144 ILE A C 1
ATOM 1151 O O . ILE A 1 144 ? 6.706 3.440 13.972 1.00 94.06 144 ILE A O 1
ATOM 1155 N N . ASP A 1 145 ? 7.746 1.486 13.582 1.00 94.44 145 ASP A N 1
ATOM 1156 C CA . ASP A 1 145 ? 7.876 1.116 14.995 1.00 94.44 145 ASP A CA 1
ATOM 1157 C C . ASP A 1 145 ? 8.681 2.156 15.786 1.00 94.44 145 ASP A C 1
ATOM 1159 O O . ASP A 1 145 ? 8.311 2.504 16.904 1.00 94.44 145 ASP A O 1
ATOM 1163 N N . SER A 1 146 ? 9.720 2.745 15.181 1.00 92.56 146 SER A N 1
ATOM 1164 C CA . SER A 1 146 ? 10.490 3.813 15.829 1.00 92.56 146 SER A CA 1
ATOM 1165 C C .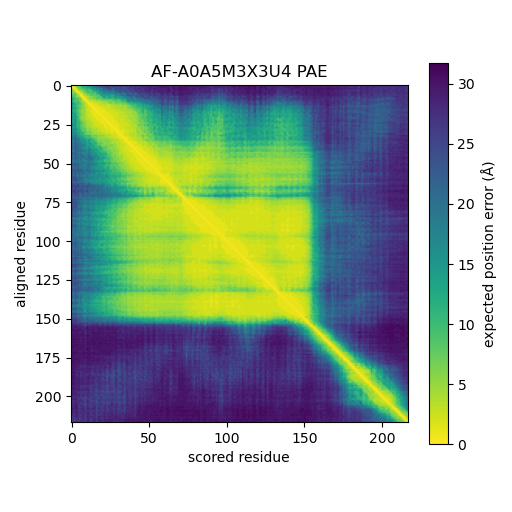 SER A 1 146 ? 9.670 5.078 16.107 1.00 92.56 146 SER A C 1
ATOM 1167 O O . SER A 1 146 ? 9.876 5.715 17.137 1.00 92.56 146 SER A O 1
ATOM 1169 N N . GLU A 1 147 ? 8.715 5.432 15.237 1.00 92.31 147 GLU A N 1
ATOM 1170 C CA . GLU A 1 147 ? 7.819 6.569 15.491 1.00 92.31 147 GLU A CA 1
ATOM 1171 C C . GLU A 1 147 ? 6.794 6.236 16.588 1.00 92.31 147 GLU A C 1
ATOM 1173 O O . GLU A 1 147 ? 6.474 7.098 17.404 1.00 92.31 147 GLU A O 1
ATOM 1178 N N . TYR A 1 148 ? 6.322 4.986 16.652 1.00 90.31 148 TYR A N 1
ATOM 1179 C CA . TYR A 1 148 ? 5.426 4.519 17.713 1.00 90.31 148 TYR A CA 1
ATOM 1180 C C . TYR A 1 148 ? 6.096 4.547 19.092 1.00 90.31 148 TYR A C 1
ATOM 1182 O O . TYR A 1 148 ? 5.564 5.146 20.028 1.00 90.31 148 TYR A O 1
ATOM 1190 N N . VAL A 1 149 ? 7.287 3.952 19.210 1.00 89.50 149 VAL A N 1
ATOM 1191 C CA . VAL A 1 149 ? 8.054 3.934 20.465 1.00 89.50 149 VAL A CA 1
ATOM 1192 C C . VAL A 1 149 ? 8.417 5.356 20.893 1.00 89.50 149 VAL A C 1
ATOM 1194 O O . VAL A 1 149 ? 8.204 5.715 22.049 1.00 89.50 149 VAL A O 1
ATOM 1197 N N . GLY A 1 150 ? 8.855 6.203 19.954 1.00 86.62 150 GLY A N 1
ATOM 1198 C CA . GLY A 1 150 ? 9.166 7.604 20.242 1.00 86.62 150 GLY A CA 1
ATOM 1199 C C . GLY A 1 150 ? 7.982 8.386 20.824 1.00 86.62 150 GLY A C 1
ATOM 1200 O O . GLY A 1 150 ? 8.174 9.233 21.691 1.00 86.62 150 GLY A O 1
ATOM 1201 N N . MET A 1 151 ? 6.741 8.090 20.420 1.00 79.75 151 MET A N 1
ATOM 1202 C CA . MET A 1 151 ? 5.553 8.681 21.052 1.00 79.75 151 MET A CA 1
ATOM 1203 C C . MET A 1 151 ? 5.245 8.096 22.427 1.00 79.75 151 MET A C 1
ATOM 1205 O O . MET A 1 151 ? 4.844 8.838 23.329 1.00 79.75 151 MET A O 1
ATOM 1209 N N . ALA A 1 152 ? 5.404 6.783 22.595 1.00 74.50 152 ALA A N 1
ATOM 1210 C CA . ALA A 1 152 ? 5.169 6.113 23.870 1.00 74.50 152 ALA A CA 1
ATOM 1211 C C . ALA A 1 152 ? 6.097 6.651 24.971 1.00 74.50 152 ALA A C 1
ATOM 1213 O O . ALA A 1 152 ? 5.665 6.778 26.111 1.00 74.50 152 ALA A O 1
ATOM 1214 N N . GLU A 1 153 ? 7.322 7.049 24.617 1.00 71.25 153 GLU A N 1
ATOM 1215 C CA . GLU A 1 153 ? 8.291 7.677 25.526 1.00 71.25 153 GLU A CA 1
ATOM 1216 C C . GLU A 1 153 ? 7.967 9.145 25.862 1.00 71.25 153 GLU A C 1
ATOM 1218 O O . GLU A 1 153 ? 8.309 9.616 26.944 1.00 71.25 153 GLU A O 1
ATOM 1223 N N . ILE A 1 154 ? 7.272 9.874 24.979 1.00 60.56 154 ILE A N 1
ATOM 1224 C CA . ILE A 1 154 ? 6.840 11.269 25.213 1.00 60.56 154 ILE A CA 1
ATOM 1225 C C . ILE A 1 154 ? 5.544 11.324 26.046 1.00 60.56 154 ILE A C 1
ATOM 1227 O O . ILE A 1 154 ? 5.315 12.258 26.820 1.00 60.56 154 ILE A O 1
ATOM 1231 N N . THR A 1 155 ? 4.693 10.304 25.920 1.00 54.38 155 THR A N 1
ATOM 1232 C CA . THR A 1 155 ? 3.372 10.222 26.564 1.00 54.38 155 THR A CA 1
ATOM 1233 C C . THR A 1 155 ? 3.363 10.155 28.112 1.00 54.38 155 THR A C 1
ATOM 1235 O O . THR A 1 155 ? 2.369 10.612 28.680 1.00 54.38 155 THR A O 1
ATOM 1238 N N . PRO A 1 156 ? 4.405 9.726 28.864 1.00 52.19 156 PRO A N 1
ATOM 1239 C CA . PRO A 1 156 ? 4.359 9.733 30.329 1.00 52.19 156 PRO A CA 1
ATOM 1240 C C . PRO A 1 156 ? 4.367 11.146 30.940 1.00 52.19 156 PRO A C 1
ATOM 1242 O O . PRO A 1 156 ? 4.014 11.295 32.106 1.00 52.19 156 PRO A O 1
ATOM 1245 N N . ALA A 1 157 ? 4.764 12.185 30.190 1.00 50.25 157 ALA A N 1
ATOM 1246 C CA . ALA A 1 157 ? 5.075 13.504 30.758 1.00 50.25 157 ALA A CA 1
ATOM 1247 C C . ALA A 1 157 ? 4.122 14.647 30.360 1.00 50.25 157 ALA A C 1
ATOM 1249 O O . ALA A 1 157 ? 4.243 15.748 30.894 1.00 50.25 157 ALA A O 1
ATOM 1250 N N . VAL A 1 158 ? 3.161 14.432 29.453 1.00 47.84 158 VAL A N 1
ATOM 1251 C CA . VAL A 1 158 ? 2.223 15.492 29.040 1.00 47.84 158 VAL A CA 1
ATOM 1252 C C . VAL A 1 158 ? 0.793 14.958 28.992 1.00 47.84 158 VAL A C 1
ATOM 1254 O O . VAL A 1 158 ? 0.177 14.846 27.933 1.00 47.84 158 VAL A O 1
ATOM 1257 N N . GLN A 1 159 ? 0.212 14.699 30.167 1.00 42.41 159 GLN A N 1
ATOM 1258 C CA . GLN A 1 159 ? -1.235 14.851 30.329 1.00 42.41 159 GLN A CA 1
ATOM 1259 C C . GLN A 1 159 ? -1.558 16.342 30.192 1.00 42.41 159 GLN A C 1
ATOM 1261 O O . GLN A 1 159 ? -1.612 17.094 31.162 1.00 42.41 159 GLN A O 1
ATOM 1266 N N . ARG A 1 160 ? -1.729 16.802 28.950 1.00 43.97 160 ARG A N 1
ATOM 1267 C CA . ARG A 1 160 ? -2.369 18.090 28.685 1.00 43.97 160 ARG A CA 1
ATOM 1268 C C . ARG A 1 160 ? -3.802 17.962 29.226 1.00 43.97 160 ARG A C 1
ATOM 1270 O O . ARG A 1 160 ? -4.490 17.041 28.783 1.00 43.97 160 ARG A O 1
ATOM 1277 N N . PRO A 1 161 ? -4.256 18.799 30.178 1.00 39.88 161 PRO A N 1
ATOM 1278 C CA . PRO A 1 161 ? -5.589 18.647 30.743 1.00 39.88 161 PRO A CA 1
ATOM 1279 C C . PRO A 1 161 ? -6.613 18.701 29.613 1.00 39.88 161 PRO A C 1
ATOM 1281 O O . PRO A 1 161 ? -6.618 19.630 28.800 1.00 39.88 161 PRO A O 1
ATOM 1284 N N . ALA A 1 162 ? -7.429 17.649 29.539 1.00 48.97 162 ALA A N 1
ATOM 1285 C CA . ALA A 1 162 ? -8.538 17.554 28.613 1.00 48.97 162 ALA A CA 1
ATOM 1286 C C . ALA A 1 162 ? -9.409 18.800 28.788 1.00 48.97 162 ALA A C 1
ATOM 1288 O O . ALA A 1 162 ? -9.973 19.032 29.857 1.00 48.97 162 ALA A O 1
ATOM 1289 N N . ARG A 1 163 ? -9.506 19.616 27.738 1.00 43.28 163 ARG A N 1
ATOM 1290 C CA . ARG A 1 163 ? -10.503 20.678 27.660 1.00 43.28 163 ARG A CA 1
ATOM 1291 C C . ARG A 1 163 ? -11.870 19.999 27.596 1.00 43.28 163 ARG A C 1
ATOM 1293 O O . ARG A 1 163 ? -12.304 19.579 26.528 1.00 43.28 163 ARG A O 1
ATOM 1300 N N . GLN A 1 164 ? -12.495 19.820 28.756 1.00 48.16 164 GLN A N 1
ATOM 1301 C CA . GLN A 1 164 ? -13.871 19.358 28.887 1.00 48.16 164 GLN A CA 1
ATOM 1302 C C . GLN A 1 164 ? -14.815 20.503 28.509 1.00 48.16 164 GLN A C 1
ATOM 1304 O O . GLN A 1 164 ? -15.379 21.163 29.373 1.00 48.16 164 GLN A O 1
ATOM 1309 N N . ASP A 1 165 ? -14.997 20.737 27.211 1.00 41.09 165 ASP A N 1
ATOM 1310 C CA . ASP A 1 165 ? -16.162 21.479 26.733 1.00 41.09 165 ASP A CA 1
ATOM 1311 C C . ASP A 1 165 ? -17.237 20.433 26.400 1.00 41.09 165 ASP A C 1
ATOM 1313 O O . ASP A 1 165 ? -17.195 19.778 25.359 1.00 41.09 165 ASP A O 1
ATOM 1317 N N . GLY A 1 166 ? -18.156 20.218 27.347 1.00 44.62 166 GLY A N 1
ATOM 1318 C CA . GLY A 1 166 ? -19.206 19.195 27.327 1.00 44.62 166 GLY A CA 1
ATOM 1319 C C . GLY A 1 166 ? -20.265 19.393 26.242 1.00 44.62 166 GLY A C 1
ATOM 1320 O O . GLY A 1 166 ? -21.420 19.693 26.537 1.00 44.62 166 GLY A O 1
ATOM 1321 N N . ARG A 1 167 ? -19.896 19.184 24.978 1.00 37.66 167 ARG A N 1
ATOM 1322 C CA . ARG A 1 167 ? -20.849 18.981 23.887 1.00 37.66 167 ARG A CA 1
ATOM 1323 C C . ARG A 1 167 ? -20.835 17.516 23.479 1.00 37.66 167 ARG A C 1
ATOM 1325 O O . ARG A 1 167 ? -19.850 17.021 22.942 1.00 37.66 167 ARG A O 1
ATOM 1332 N N . SER A 1 168 ? -21.948 16.847 23.772 1.00 40.19 168 SER A N 1
ATOM 1333 C CA . SER A 1 168 ? -22.274 15.519 23.265 1.00 40.19 168 SER A CA 1
ATOM 1334 C C . SER A 1 168 ? -22.105 15.518 21.744 1.00 40.19 168 SER A C 1
ATOM 1336 O O . SER A 1 168 ? -22.735 16.321 21.054 1.00 40.19 168 SER A O 1
ATOM 1338 N N . PHE A 1 169 ? -21.210 14.676 21.229 1.00 41.66 169 PHE A N 1
ATOM 1339 C CA . PHE A 1 169 ? -21.014 14.501 19.794 1.00 41.66 169 PHE A CA 1
ATOM 1340 C C . PHE A 1 169 ? -22.157 13.631 19.265 1.00 41.66 169 PHE A C 1
ATOM 1342 O O . PHE A 1 169 ? -22.036 12.415 19.160 1.00 41.66 169 PHE A O 1
ATOM 1349 N N . ALA A 1 170 ? -23.295 14.259 18.979 1.00 40.56 170 ALA A N 1
ATOM 1350 C CA . ALA A 1 170 ? -24.222 13.723 17.995 1.00 40.56 170 ALA A CA 1
ATOM 1351 C C . ALA A 1 170 ? -23.630 14.044 16.611 1.00 40.56 170 ALA A C 1
ATOM 1353 O O . ALA A 1 170 ? -23.253 15.199 16.383 1.00 40.56 170 ALA A O 1
ATOM 1354 N N . PRO A 1 171 ? -23.490 13.074 15.691 1.00 45.72 171 PRO A N 1
ATOM 1355 C CA . PRO A 1 171 ? -23.019 13.368 14.350 1.00 45.72 171 PRO A CA 1
ATOM 1356 C C . PRO A 1 171 ? -24.165 14.014 13.564 1.00 45.72 171 PRO A C 1
ATOM 1358 O O . PRO A 1 171 ? -24.871 13.355 12.805 1.00 45.72 171 PRO A O 1
ATOM 1361 N N . ASP A 1 172 ? -24.355 15.320 13.747 1.00 40.38 172 ASP A N 1
ATOM 1362 C CA . ASP A 1 172 ? -25.143 16.116 12.814 1.00 40.38 172 ASP A CA 1
ATOM 1363 C C . ASP A 1 172 ? -24.416 16.114 11.468 1.00 40.38 172 ASP A C 1
ATOM 1365 O O . ASP A 1 172 ? -23.225 16.428 11.382 1.00 40.38 172 ASP A O 1
ATOM 1369 N N . GLY A 1 173 ? -25.142 15.697 10.427 1.00 45.94 173 GLY A N 1
ATOM 1370 C CA . GLY A 1 173 ? -24.643 15.441 9.081 1.00 45.94 173 GLY A CA 1
ATOM 1371 C C . GLY A 1 173 ? -23.637 16.482 8.600 1.00 45.94 173 GLY A C 1
ATOM 1372 O O . GLY A 1 173 ? -23.986 17.599 8.215 1.00 45.94 173 GLY A O 1
ATOM 1373 N N . VAL A 1 174 ? -22.363 16.090 8.581 1.00 41.66 174 VAL A N 1
ATOM 1374 C CA . VAL A 1 174 ? -21.293 16.922 8.046 1.00 41.66 174 VAL A CA 1
ATOM 1375 C C . VAL A 1 174 ? -21.394 16.890 6.526 1.00 41.66 174 VAL A C 1
ATOM 1377 O O . VAL A 1 174 ? -20.946 15.956 5.863 1.00 41.66 174 VAL A O 1
ATOM 1380 N N . HIS A 1 175 ? -21.950 17.958 5.954 1.00 41.66 175 HIS A N 1
ATOM 1381 C CA . HIS A 1 175 ? -21.592 18.368 4.604 1.00 41.66 175 HIS A CA 1
ATOM 1382 C C . HIS A 1 175 ? -20.081 18.601 4.567 1.00 41.66 175 HIS A C 1
ATOM 1384 O O . HIS A 1 175 ? -19.579 19.626 5.035 1.00 41.66 175 HIS A O 1
ATOM 1390 N N . ALA A 1 176 ? -19.358 17.621 4.025 1.00 38.31 176 ALA A N 1
ATOM 1391 C CA . ALA A 1 176 ? -17.934 17.704 3.768 1.00 38.31 176 ALA A CA 1
ATOM 1392 C C . ALA A 1 176 ? -17.662 18.904 2.848 1.00 38.31 176 ALA A C 1
ATOM 1394 O O . ALA A 1 176 ? -17.814 18.844 1.627 1.00 38.31 176 ALA A O 1
ATOM 1395 N N . ARG A 1 177 ? -17.259 20.031 3.441 1.00 39.25 177 ARG A N 1
ATOM 1396 C CA . ARG A 1 177 ? -16.575 21.088 2.702 1.00 39.25 177 ARG A CA 1
ATOM 1397 C C . ARG A 1 177 ? -15.255 20.491 2.237 1.00 39.25 177 ARG A C 1
ATOM 1399 O O . ARG A 1 177 ? -14.369 20.238 3.043 1.00 39.25 177 ARG A O 1
ATOM 1406 N N . ASN A 1 178 ? -15.172 20.234 0.937 1.00 35.91 178 ASN A N 1
ATOM 1407 C CA . ASN A 1 178 ? -13.984 19.743 0.254 1.00 35.91 178 ASN A CA 1
ATOM 1408 C C . ASN A 1 178 ? -12.777 20.644 0.559 1.00 35.91 178 ASN A C 1
ATOM 1410 O O . ASN A 1 178 ? -12.608 21.694 -0.059 1.00 35.91 178 ASN A O 1
ATOM 1414 N N . ILE A 1 179 ? -11.917 20.214 1.485 1.00 46.00 179 ILE A N 1
ATOM 1415 C CA . ILE A 1 179 ? -10.568 20.760 1.682 1.00 46.00 179 ILE A CA 1
ATOM 1416 C C . ILE A 1 179 ? -9.642 20.034 0.701 1.00 46.00 179 ILE A C 1
ATOM 1418 O O . ILE A 1 179 ? -8.733 19.306 1.075 1.00 46.00 179 ILE A O 1
ATOM 1422 N N . VAL A 1 180 ? -9.918 20.178 -0.592 1.00 44.81 180 VAL A N 1
ATOM 1423 C CA . VAL A 1 180 ? -8.928 19.926 -1.639 1.00 44.81 180 VAL A CA 1
ATOM 1424 C C . VAL A 1 180 ? -9.130 21.028 -2.659 1.00 44.81 180 VAL A C 1
ATOM 1426 O O . VAL A 1 180 ? -10.064 21.000 -3.461 1.00 44.81 180 VAL A O 1
ATOM 1429 N N . ASP A 1 181 ? -8.278 22.045 -2.576 1.00 44.88 181 ASP A N 1
ATOM 1430 C CA . ASP A 1 181 ? -8.284 23.156 -3.512 1.00 44.88 181 ASP A CA 1
ATOM 1431 C C . ASP A 1 181 ? -7.974 22.618 -4.919 1.00 44.88 181 ASP A C 1
ATOM 1433 O O . ASP A 1 181 ? -6.870 22.161 -5.236 1.00 44.88 181 ASP A O 1
ATOM 1437 N N . ARG A 1 182 ? -9.011 22.620 -5.760 1.00 47.22 182 ARG A N 1
ATOM 1438 C CA . ARG A 1 182 ? -9.060 22.056 -7.118 1.00 47.22 182 ARG A CA 1
ATOM 1439 C C . ARG A 1 182 ? -8.017 22.690 -8.051 1.00 47.22 182 ARG A C 1
ATOM 1441 O O . ARG A 1 182 ? -7.691 22.121 -9.093 1.00 47.22 182 ARG A O 1
ATOM 1448 N N . THR A 1 183 ? -7.445 23.827 -7.650 1.00 47.38 183 THR A N 1
ATOM 1449 C CA . THR A 1 183 ? -6.338 24.510 -8.329 1.00 47.38 183 THR A CA 1
ATOM 1450 C C . THR A 1 183 ? -4.983 23.808 -8.151 1.00 47.38 183 THR A C 1
ATOM 1452 O O . THR A 1 183 ? -4.144 23.880 -9.051 1.00 47.38 183 THR A O 1
ATOM 1455 N N . PHE A 1 184 ? -4.762 23.065 -7.057 1.00 46.75 184 PHE A N 1
ATOM 1456 C CA . PHE A 1 184 ? -3.495 22.365 -6.794 1.00 46.75 184 PHE A CA 1
ATOM 1457 C C . PHE A 1 184 ? -3.343 21.097 -7.650 1.00 46.75 184 PHE A C 1
ATOM 1459 O O . PHE A 1 184 ? -2.294 20.863 -8.253 1.00 46.75 184 PHE A O 1
ATOM 1466 N N . VAL A 1 185 ? -4.429 20.330 -7.800 1.00 50.81 185 VAL A N 1
ATOM 1467 C CA . VAL A 1 185 ? -4.472 19.104 -8.622 1.00 50.81 185 VAL A CA 1
ATOM 1468 C C . VAL A 1 185 ? -4.259 19.421 -10.110 1.00 50.81 185 VAL A C 1
ATOM 1470 O O . VAL A 1 185 ? -3.555 18.694 -10.810 1.00 50.81 185 VAL A O 1
ATOM 1473 N N . TRP A 1 186 ? -4.783 20.554 -10.596 1.00 44.94 186 TRP A N 1
ATOM 1474 C CA . TRP A 1 186 ? -4.633 20.961 -11.999 1.00 44.94 186 TRP A CA 1
ATOM 1475 C C . TRP A 1 186 ? -3.197 21.378 -12.364 1.00 44.94 186 TRP A C 1
ATOM 1477 O O . TRP A 1 186 ? -2.745 21.131 -13.482 1.00 44.94 186 TRP A O 1
ATOM 1487 N N . ARG A 1 187 ? -2.430 21.944 -11.419 1.00 50.56 187 ARG A N 1
ATOM 1488 C CA . ARG A 1 187 ? -1.035 22.368 -11.660 1.00 50.56 187 ARG A CA 1
ATOM 1489 C C . ARG A 1 187 ? -0.073 21.187 -11.817 1.00 50.56 187 ARG A C 1
ATOM 1491 O O . ARG A 1 187 ? 0.862 21.278 -12.609 1.00 50.56 187 ARG A O 1
ATOM 1498 N N . ILE A 1 188 ? -0.330 20.070 -11.133 1.00 52.06 188 ILE A N 1
ATOM 1499 C CA . ILE A 1 188 ? 0.464 18.836 -11.270 1.00 52.06 188 ILE A CA 1
ATOM 1500 C C . ILE A 1 188 ? 0.160 18.138 -12.606 1.00 52.06 188 ILE A C 1
ATOM 1502 O O . ILE A 1 188 ? 1.072 17.646 -13.272 1.00 52.06 188 ILE A O 1
ATOM 1506 N N . LEU A 1 189 ? -1.100 18.165 -13.053 1.00 46.53 189 LEU A N 1
ATOM 1507 C CA . LEU A 1 189 ? -1.513 17.538 -14.313 1.00 46.53 189 LEU A CA 1
ATOM 1508 C C . LEU A 1 189 ? -0.995 18.285 -15.557 1.00 46.53 189 LEU A C 1
ATOM 1510 O O . LEU A 1 189 ? -0.574 17.644 -16.520 1.00 46.53 189 LEU A O 1
ATOM 1514 N N . VAL A 1 190 ? -0.931 19.622 -15.535 1.00 49.81 190 VAL A N 1
ATOM 1515 C CA . VAL A 1 190 ? -0.397 20.407 -16.670 1.00 49.81 190 VAL A CA 1
ATOM 1516 C C . VAL A 1 190 ? 1.131 20.303 -16.784 1.00 49.81 190 VAL A C 1
ATOM 1518 O O . VAL A 1 190 ? 1.658 20.258 -17.897 1.00 49.81 190 VAL A O 1
ATOM 1521 N N . ALA A 1 191 ? 1.853 20.180 -15.664 1.00 48.91 191 ALA A N 1
ATOM 1522 C CA . ALA A 1 191 ? 3.308 20.002 -15.676 1.00 48.91 191 ALA A CA 1
ATOM 1523 C C . ALA A 1 191 ? 3.737 18.649 -16.283 1.00 48.91 191 ALA A C 1
ATOM 1525 O O . ALA A 1 191 ? 4.758 18.575 -16.968 1.00 48.91 191 ALA A O 1
ATOM 1526 N N . LEU A 1 192 ? 2.930 17.596 -16.101 1.00 46.25 192 LEU A N 1
ATOM 1527 C CA . LEU A 1 192 ? 3.173 16.278 -16.699 1.00 46.25 192 LEU A CA 1
ATOM 1528 C C . LEU A 1 192 ? 2.735 16.201 -18.175 1.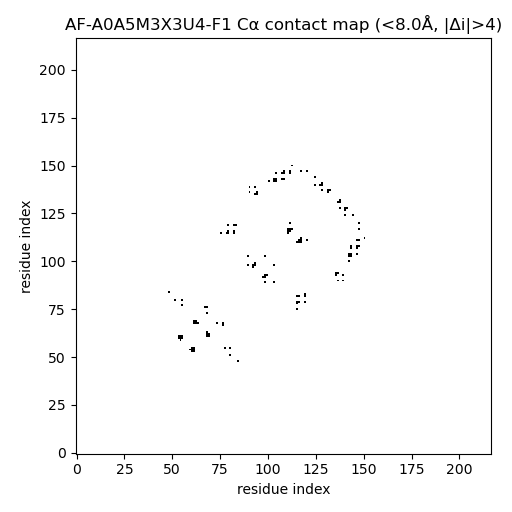00 46.25 192 LEU A C 1
ATOM 1530 O O . LEU A 1 192 ? 3.385 15.519 -18.969 1.00 46.25 192 LEU A O 1
ATOM 1534 N N . GLY A 1 193 ? 1.696 16.945 -18.572 1.00 41.69 193 GLY A N 1
ATOM 1535 C CA . GLY A 1 193 ? 1.214 16.986 -19.959 1.00 41.69 193 GLY A CA 1
ATOM 1536 C C . GLY A 1 193 ? 2.134 17.737 -20.933 1.00 41.69 193 GLY A C 1
ATOM 1537 O O . GLY A 1 193 ? 2.340 17.292 -22.063 1.00 41.69 193 GLY A O 1
ATOM 1538 N N . ALA A 1 194 ? 2.747 18.848 -20.508 1.00 46.16 194 ALA A N 1
ATOM 1539 C CA . ALA A 1 194 ? 3.576 19.672 -21.396 1.00 46.16 194 ALA A CA 1
ATOM 1540 C C . ALA A 1 194 ? 4.962 19.058 -21.693 1.00 46.16 194 ALA A C 1
ATOM 1542 O O . ALA A 1 194 ? 5.492 19.217 -22.796 1.00 46.16 194 ALA A O 1
ATOM 1543 N N . GLY A 1 195 ? 5.539 18.311 -20.743 1.00 44.62 195 GLY A N 1
ATOM 1544 C CA . GLY A 1 195 ? 6.863 17.695 -20.899 1.00 44.62 195 GLY A CA 1
ATOM 1545 C C . GLY A 1 195 ? 6.890 16.522 -21.886 1.00 44.62 195 GLY A C 1
ATOM 1546 O O . GLY A 1 195 ? 7.854 16.362 -22.639 1.00 44.62 195 GLY A O 1
ATOM 1547 N N . LEU A 1 196 ? 5.811 15.731 -21.938 1.00 44.62 196 LEU A N 1
ATOM 1548 C CA . LEU A 1 196 ? 5.724 14.552 -22.806 1.00 44.62 196 LEU A CA 1
ATOM 1549 C C . LEU A 1 196 ? 5.406 14.917 -24.266 1.00 44.62 196 LEU A C 1
ATOM 1551 O O . LEU A 1 196 ? 5.967 14.311 -25.181 1.00 44.62 196 LEU A O 1
ATOM 1555 N N . ALA A 1 197 ? 4.604 15.960 -24.511 1.00 46.00 197 ALA A N 1
ATOM 1556 C CA . ALA A 1 197 ? 4.295 16.415 -25.869 1.00 46.00 197 ALA A CA 1
ATOM 1557 C C . ALA A 1 197 ? 5.506 17.067 -26.571 1.00 46.00 197 ALA A C 1
ATOM 1559 O O . ALA A 1 197 ? 5.747 16.829 -27.758 1.00 46.00 197 ALA A O 1
ATOM 1560 N N . PHE A 1 198 ? 6.329 17.832 -25.843 1.00 47.38 198 PHE A N 1
ATOM 1561 C CA . PHE A 1 198 ? 7.477 18.536 -26.430 1.00 47.38 198 PHE A CA 1
ATOM 1562 C C . PHE A 1 198 ? 8.626 17.587 -26.827 1.00 47.38 198 PHE A C 1
ATOM 1564 O O . PHE A 1 198 ? 9.298 17.793 -27.843 1.00 47.38 198 PHE A O 1
ATOM 1571 N N . GLY A 1 199 ? 8.830 16.505 -26.066 1.00 49.66 199 GLY A N 1
ATOM 1572 C CA . GLY A 1 199 ? 9.877 15.512 -26.331 1.00 49.66 199 GLY A CA 1
ATOM 1573 C C . GLY A 1 199 ? 9.60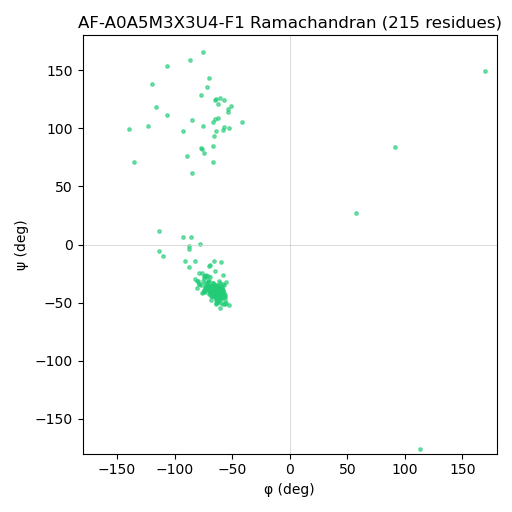6 14.641 -27.563 1.00 49.66 199 GLY A C 1
ATOM 1574 O O . GLY A 1 199 ? 10.524 14.360 -28.339 1.00 49.66 199 GLY A O 1
ATOM 1575 N N . VAL A 1 200 ? 8.345 14.257 -27.784 1.00 49.31 200 VAL A N 1
ATOM 1576 C CA . VAL A 1 200 ? 7.947 13.396 -28.911 1.00 49.31 200 VAL A CA 1
ATOM 1577 C C . VAL A 1 200 ? 7.936 14.179 -30.231 1.00 49.31 200 VAL A C 1
ATOM 1579 O O . VAL A 1 200 ? 8.477 13.704 -31.232 1.00 49.31 200 VAL A O 1
ATOM 1582 N N . ILE A 1 201 ? 7.448 15.426 -30.229 1.00 52.03 201 ILE A N 1
ATOM 1583 C CA . ILE A 1 201 ? 7.396 16.277 -31.432 1.00 52.03 201 ILE A CA 1
ATOM 1584 C C . ILE A 1 201 ? 8.808 16.653 -31.923 1.00 52.03 201 ILE A C 1
ATOM 1586 O O . ILE A 1 201 ? 9.090 16.605 -33.124 1.00 52.03 201 ILE A O 1
ATOM 1590 N N . ARG A 1 202 ? 9.753 16.935 -31.012 1.00 51.25 202 ARG A N 1
ATOM 1591 C CA . ARG A 1 202 ? 11.145 17.269 -31.373 1.00 51.25 202 ARG A CA 1
ATOM 1592 C C . ARG A 1 202 ? 11.919 16.075 -31.951 1.00 51.25 202 ARG A C 1
ATOM 1594 O O . ARG A 1 202 ? 12.833 16.271 -32.756 1.00 51.25 202 ARG A O 1
ATOM 1601 N N . ARG A 1 203 ? 11.558 14.844 -31.572 1.00 51.50 203 ARG A N 1
ATOM 1602 C CA . ARG A 1 203 ? 12.193 13.615 -32.077 1.00 51.50 203 ARG A CA 1
ATOM 1603 C C . ARG A 1 203 ? 11.690 13.243 -33.476 1.00 51.50 203 ARG A C 1
ATOM 1605 O O . ARG A 1 203 ? 12.491 12.814 -34.300 1.00 51.50 203 ARG A O 1
ATOM 1612 N N . ILE A 1 204 ? 10.416 13.509 -33.776 1.00 54.41 204 ILE A N 1
ATOM 1613 C CA . ILE A 1 204 ? 9.823 13.298 -35.108 1.00 54.41 204 ILE A CA 1
ATOM 1614 C C . ILE A 1 204 ? 10.325 14.345 -36.119 1.00 54.41 204 ILE A C 1
ATOM 1616 O O . ILE A 1 204 ? 10.626 14.003 -37.262 1.00 54.41 204 ILE A O 1
ATOM 1620 N N . LEU A 1 205 ? 10.522 15.602 -35.701 1.00 53.31 205 LEU A N 1
ATOM 1621 C CA . LEU A 1 205 ? 11.050 16.658 -36.580 1.00 53.31 205 LEU A CA 1
ATOM 1622 C C . LEU A 1 205 ? 12.538 16.486 -36.938 1.00 53.31 205 LEU A C 1
ATOM 1624 O O . LEU A 1 205 ? 12.957 16.917 -38.009 1.00 53.31 205 LEU A O 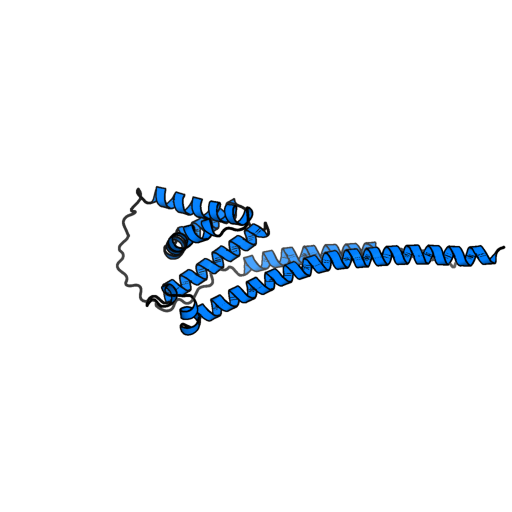1
ATOM 1628 N N . ARG A 1 206 ? 13.335 15.823 -36.088 1.00 53.03 206 ARG A N 1
ATOM 1629 C CA . ARG A 1 206 ? 14.749 15.502 -36.375 1.00 53.03 206 ARG A CA 1
ATOM 1630 C C . ARG A 1 206 ? 14.943 14.244 -37.226 1.00 53.03 206 ARG A C 1
ATOM 1632 O O . ARG A 1 206 ? 16.035 14.044 -37.744 1.00 53.03 206 ARG A O 1
ATOM 1639 N N . ALA A 1 207 ? 13.907 13.421 -37.383 1.00 48.12 207 ALA A N 1
ATOM 1640 C CA . ALA A 1 207 ? 13.963 12.166 -38.131 1.00 48.12 207 ALA A CA 1
ATOM 1641 C C . ALA A 1 207 ? 13.555 12.300 -39.611 1.00 48.12 207 ALA A C 1
ATOM 1643 O O . ALA A 1 207 ? 13.476 11.291 -40.306 1.00 48.12 207 ALA A O 1
ATOM 1644 N N . ARG A 1 208 ? 13.312 13.515 -40.128 1.00 41.75 208 ARG A N 1
ATOM 1645 C CA . ARG A 1 208 ? 13.152 13.728 -41.575 1.00 41.75 208 ARG A CA 1
ATOM 1646 C C . ARG A 1 208 ? 14.525 13.918 -42.236 1.00 41.75 208 ARG A C 1
ATOM 1648 O O . ARG A 1 208 ? 15.103 14.995 -42.092 1.00 41.75 208 ARG A O 1
ATOM 1655 N N . PRO A 1 209 ? 15.049 12.942 -43.002 1.00 43.72 209 PRO A N 1
ATOM 1656 C CA . PRO A 1 209 ? 16.168 13.205 -43.893 1.00 43.72 209 PRO A CA 1
ATOM 1657 C C . PRO A 1 209 ? 15.708 14.180 -44.983 1.00 43.72 209 PRO A C 1
ATOM 1659 O O . PRO A 1 209 ? 14.730 13.928 -45.693 1.00 43.72 209 PRO A O 1
ATOM 1662 N N . LYS A 1 210 ? 16.415 15.307 -45.123 1.00 43.66 210 LYS A N 1
ATOM 1663 C CA . LYS A 1 210 ? 16.289 16.186 -46.289 1.00 43.66 210 LYS A CA 1
ATOM 1664 C C . LYS A 1 210 ? 16.772 15.379 -47.498 1.00 43.66 210 LYS A C 1
ATOM 1666 O O . LYS A 1 210 ? 17.972 15.252 -47.724 1.00 43.66 210 LYS A O 1
ATOM 1671 N N . LYS A 1 211 ? 15.831 14.796 -48.248 1.00 44.03 211 LYS A N 1
ATOM 1672 C CA . LYS A 1 211 ? 16.073 14.352 -49.623 1.00 44.03 211 LYS A CA 1
ATOM 1673 C C . LYS A 1 211 ? 16.636 15.549 -50.381 1.00 44.03 211 LYS A C 1
ATOM 1675 O O . LYS A 1 211 ? 15.948 16.555 -50.550 1.00 44.03 211 LYS A O 1
ATOM 1680 N N . GLY A 1 212 ? 17.889 15.434 -50.804 1.00 49.97 212 GLY A N 1
ATOM 1681 C CA . GLY A 1 212 ? 18.378 16.210 -51.925 1.00 49.97 212 GLY A CA 1
ATOM 1682 C C . GLY A 1 212 ? 17.546 15.839 -53.145 1.00 49.97 212 GLY A C 1
ATOM 1683 O O . GLY A 1 212 ? 17.425 14.663 -53.475 1.00 49.97 212 GLY A O 1
ATOM 1684 N N . ASN A 1 213 ? 16.968 16.844 -53.786 1.00 37.06 213 ASN A N 1
ATOM 1685 C CA . ASN A 1 213 ? 16.609 16.777 -55.189 1.00 37.06 213 ASN A CA 1
ATOM 1686 C C . ASN A 1 213 ? 17.324 17.949 -55.851 1.00 37.06 213 ASN A C 1
ATOM 1688 O O . ASN A 1 213 ? 16.903 19.096 -55.729 1.00 37.06 213 ASN A O 1
ATOM 1692 N N . GLY A 1 214 ? 18.425 17.647 -56.532 1.00 45.94 214 GLY A N 1
ATOM 1693 C CA . GLY A 1 214 ? 18.732 18.388 -57.741 1.00 45.94 214 GLY A CA 1
ATOM 1694 C C . GLY A 1 214 ? 17.749 17.946 -58.823 1.00 45.94 214 GLY A C 1
ATOM 1695 O O . GLY A 1 214 ? 17.485 16.749 -58.950 1.00 45.94 214 GLY A O 1
ATOM 1696 N N . LYS A 1 215 ? 17.201 18.902 -59.573 1.00 41.62 215 LYS A N 1
ATOM 1697 C CA . LYS A 1 215 ? 17.416 19.058 -61.024 1.00 41.62 215 LYS A CA 1
ATOM 1698 C C . LYS A 1 215 ? 16.436 20.088 -61.620 1.00 41.62 215 LYS A C 1
ATOM 1700 O O . LYS A 1 215 ? 15.289 20.164 -61.192 1.00 41.62 215 LYS A O 1
ATOM 1705 N N . TYR A 1 216 ? 16.935 20.746 -62.673 1.00 40.44 216 TYR A N 1
ATOM 1706 C CA . TYR A 1 216 ? 16.262 21.515 -63.734 1.00 40.44 216 TYR A CA 1
ATOM 1707 C C . TYR A 1 216 ? 16.064 23.024 -63.513 1.00 40.44 216 TYR A C 1
ATOM 1709 O O . TYR A 1 216 ? 14.985 23.473 -63.138 1.00 40.44 216 TYR A O 1
ATOM 1717 N N . ALA A 1 217 ? 17.109 23.790 -63.839 1.00 38.50 217 ALA A N 1
ATOM 1718 C CA . ALA A 1 217 ? 17.077 24.856 -64.847 1.00 38.50 217 ALA A CA 1
ATOM 1719 C C . ALA A 1 217 ? 18.493 25.011 -65.419 1.00 38.50 217 ALA A C 1
ATOM 1721 O O . ALA A 1 217 ? 19.442 24.940 -64.603 1.00 38.50 217 ALA A O 1
#

Secondary structure (DSSP, 8-state):
--HHHHHHHHHHHHHHHHHHHHHHHHHHHHHHHHHHHHHHHHHHHHHHHHHHHHHHH-HHHHHTT-GGGGSS-HHHHHHHHHHHHHHHHHHHHHHTT-S-HHHHHHHHHHHHHSHHHHHHHHHHHHHHHHH--SHHHHHHHHHHHHHHHHHHHHTTS--PPP-----------------S-HHHHHHHHHHHHHHHHHHHHHHHHHT----------

InterPro domains:
  IPR045728 Protein of unknown function DUF6082 [PF19560] (3-161)

Radius of gyration: 29.71 Å; Cα contacts (8 Å, |Δi|>4): 73; chains: 1; bounding box: 58×42×96 Å

Organism: NCBI:txid150177

Mean predicted aligned error: 16.69 Å